Protein AF-A0A8K0VWU2-F1 (afdb_monomer_lite)

Secondary structure (DSSP, 8-state):
---SSTTEEEES-HHHHHHHHHHHHH-HHHHHH--EEEEE--EEPPPSSSS--HHHHHHHHHT----HHHHHHHHHHHHHHHHHIIIIIHHHHHTTHHHHHHHHHHHH-TT--EEEEEPPPTT---TT---GGGGGGSTT--GGGHHHHHHHHEE--EEETTTSS--EEE-TTS-EEE-TT---EEEHHHHHHHHHHHHT--SEEEE-

Organism: NCBI:txid798071

Radius of gyration: 18.82 Å; chains: 1; bounding box: 51×37×52 Å

pLDDT: mean 83.71, std 10.65, range [39.34, 96.88]

Sequence (208 aa):
MKAIGNGRNVYARYANMAKFISLIQRFPLLAQNTKEICLVKDGLQEHLYRSEWAWEAQMYKENWKFTEEDGAIIRKIAGDHETEMFEHAAHFYNGGGYRAMLTQLLRLLPNVTKLYVRKLSSGEHIAGWSDTDKLKQLSVYKPELDSFIYSVYYGDWQYDTVHLRKTHYIDEWGNNVIEPNAGPQASFRDDFAAARVASGFAGQVIRL

Foldseek 3Di:
DPDPQEAEEQELFPVSLVVVLVVCVVPVVSLANYAEYEYAQKDWEDAQAVPDFLVVVVCVVVVDDFDVLLVVLCVVLVVLLVCCCPPGVLCCFLVLVSLVSLLSSLLSNVNHQEYEYEHADQVGDDPPSPDVVSNCVTPPDDSVCSVVVCVRTIDKAKYFNVPSHDQWHQDPVRDTGHHPPGHDMDTSVNSVVSSCVSNVPPHDYHYD

Structure (mmCIF, N/CA/C/O backbone):
data_AF-A0A8K0VWU2-F1
#
_entry.id   AF-A0A8K0VWU2-F1
#
loop_
_atom_site.group_PDB
_atom_site.id
_atom_site.type_symbol
_atom_site.label_atom_id
_atom_site.label_alt_id
_atom_site.label_comp_id
_atom_site.label_asym_id
_atom_site.label_entity_id
_atom_site.label_seq_id
_atom_site.pdbx_PDB_ins_code
_atom_site.Cartn_x
_atom_site.Cartn_y
_atom_site.Cartn_z
_atom_site.occupancy
_atom_site.B_iso_or_equiv
_atom_site.auth_seq_id
_atom_site.auth_comp_id
_atom_site.auth_asym_id
_atom_site.auth_atom_id
_atom_site.pdbx_PDB_model_num
ATOM 1 N N . MET A 1 1 ? -25.721 -13.155 10.479 1.00 42.31 1 MET A N 1
ATOM 2 C CA . MET A 1 1 ? -24.688 -12.520 9.629 1.00 42.31 1 MET A CA 1
ATOM 3 C C . MET A 1 1 ? -23.302 -12.877 10.157 1.00 42.31 1 MET A C 1
ATOM 5 O O . MET A 1 1 ? -22.734 -12.128 10.940 1.00 42.31 1 MET A O 1
ATOM 9 N N . LYS A 1 2 ? -22.751 -14.032 9.767 1.00 41.72 2 LYS A N 1
ATOM 10 C CA . LYS A 1 2 ? -21.300 -14.235 9.862 1.00 41.72 2 LYS A CA 1
ATOM 11 C C . LYS A 1 2 ? -20.651 -13.359 8.777 1.00 41.72 2 LYS A C 1
ATOM 13 O O . LYS A 1 2 ? -21.055 -13.428 7.624 1.00 41.72 2 LYS A O 1
ATOM 18 N N . ALA A 1 3 ? -19.662 -12.564 9.172 1.00 54.28 3 ALA A N 1
ATOM 19 C CA . ALA A 1 3 ? -18.430 -12.372 8.405 1.00 54.28 3 ALA A CA 1
ATOM 20 C C . ALA A 1 3 ? -18.416 -11.566 7.080 1.00 54.28 3 ALA A C 1
ATOM 22 O O . ALA A 1 3 ? -17.557 -11.833 6.254 1.00 54.28 3 ALA A O 1
ATOM 23 N N . ILE A 1 4 ? -19.236 -10.525 6.861 1.00 60.06 4 ILE A N 1
ATOM 24 C CA . ILE A 1 4 ? -18.898 -9.564 5.769 1.00 60.06 4 ILE A CA 1
ATOM 25 C C . ILE A 1 4 ? -17.663 -8.713 6.142 1.00 60.06 4 ILE A C 1
ATOM 27 O O . ILE A 1 4 ? -16.925 -8.249 5.269 1.00 60.06 4 ILE A O 1
ATOM 31 N N . GLY A 1 5 ? -17.450 -8.491 7.444 1.00 62.97 5 GLY A N 1
ATOM 32 C CA . GLY A 1 5 ? -16.320 -7.722 7.969 1.00 62.97 5 GLY A CA 1
ATOM 33 C C . GLY A 1 5 ? -15.140 -8.578 8.429 1.00 62.97 5 GLY A C 1
ATOM 34 O O . GLY A 1 5 ? -14.005 -8.133 8.308 1.00 62.97 5 GLY A O 1
ATOM 35 N N . ASN A 1 6 ? -15.392 -9.803 8.913 1.00 80.25 6 ASN A N 1
ATOM 36 C CA . ASN A 1 6 ? -14.338 -10.677 9.440 1.00 80.25 6 ASN A CA 1
ATOM 37 C C . ASN A 1 6 ? -13.430 -11.205 8.335 1.00 80.25 6 ASN A C 1
ATOM 39 O O . ASN A 1 6 ? -13.912 -11.741 7.341 1.00 80.25 6 ASN A O 1
ATOM 43 N N . GLY A 1 7 ? -12.123 -11.055 8.534 1.00 79.19 7 GLY A N 1
ATOM 44 C CA . GLY A 1 7 ? -11.090 -11.555 7.627 1.00 79.19 7 GLY A CA 1
ATOM 45 C C . GLY A 1 7 ? -10.993 -10.747 6.337 1.00 79.19 7 GLY A C 1
ATOM 46 O O . GLY A 1 7 ? -10.314 -11.155 5.399 1.00 79.19 7 GLY A O 1
ATOM 47 N N . ARG A 1 8 ? -11.675 -9.598 6.265 1.00 85.56 8 ARG A N 1
ATOM 48 C CA . ARG A 1 8 ? -11.696 -8.773 5.064 1.00 85.56 8 ARG A CA 1
ATOM 49 C C . ARG A 1 8 ? -10.319 -8.171 4.812 1.00 85.56 8 ARG A C 1
ATOM 51 O O . ARG A 1 8 ? -9.756 -7.521 5.693 1.00 85.56 8 ARG A O 1
ATOM 58 N N . ASN A 1 9 ? -9.834 -8.342 3.586 1.00 90.31 9 ASN A N 1
ATOM 59 C CA . ASN A 1 9 ? -8.649 -7.654 3.096 1.00 90.31 9 ASN A CA 1
ATOM 60 C C . ASN A 1 9 ? -8.951 -6.162 2.925 1.00 90.31 9 ASN A C 1
ATOM 62 O O . ASN A 1 9 ? -9.891 -5.772 2.226 1.00 90.31 9 ASN A O 1
ATOM 66 N N . VAL A 1 10 ? -8.140 -5.335 3.569 1.00 90.50 10 VAL A N 1
ATOM 67 C CA . VAL A 1 10 ? -8.136 -3.883 3.466 1.00 90.50 10 VAL A CA 1
ATOM 68 C C . VAL A 1 10 ? -6.824 -3.504 2.802 1.00 90.50 10 VAL A C 1
ATOM 70 O O . VAL A 1 10 ? -5.762 -3.549 3.421 1.00 90.50 10 VAL A O 1
ATOM 73 N N . TYR A 1 11 ? -6.911 -3.168 1.521 1.00 89.69 11 TYR A N 1
ATOM 74 C CA . TYR A 1 11 ? -5.785 -2.637 0.765 1.00 89.69 11 TYR A CA 1
ATOM 75 C C . TYR A 1 11 ? -5.553 -1.188 1.160 1.00 89.69 11 TYR A C 1
ATOM 77 O O . TYR A 1 11 ? -6.516 -0.433 1.337 1.00 89.69 11 TYR A O 1
ATOM 85 N N . ALA A 1 12 ? -4.290 -0.788 1.218 1.00 86.25 12 ALA A N 1
ATOM 86 C CA . ALA A 1 12 ? -3.881 0.573 1.511 1.00 86.25 12 ALA A CA 1
ATOM 87 C C . ALA A 1 12 ? -4.166 1.550 0.352 1.00 86.25 12 ALA A C 1
ATOM 89 O O . ALA A 1 12 ? -3.337 2.354 -0.012 1.00 86.25 12 ALA A O 1
ATOM 90 N N . ARG A 1 13 ? -5.361 1.541 -0.238 1.00 86.88 13 ARG A N 1
ATOM 91 C CA . ARG A 1 13 ? -5.761 2.516 -1.263 1.00 86.88 13 ARG A CA 1
ATOM 92 C C . ARG A 1 13 ? -6.928 3.336 -0.749 1.00 86.88 13 ARG A C 1
ATOM 94 O O . ARG A 1 13 ? -7.862 2.762 -0.181 1.00 86.88 13 ARG A O 1
ATOM 101 N N . TYR A 1 14 ? -6.913 4.641 -1.020 1.00 88.62 14 TYR A N 1
ATOM 102 C CA . TYR A 1 14 ? -7.968 5.563 -0.597 1.00 88.62 14 TYR A CA 1
ATOM 103 C C . TYR A 1 14 ? -9.365 5.017 -0.913 1.00 88.62 14 TYR A C 1
ATOM 105 O O . TYR A 1 14 ? -10.179 4.844 -0.010 1.00 88.62 14 TYR A O 1
ATOM 113 N N . ALA A 1 15 ? -9.619 4.642 -2.172 1.00 88.19 15 ALA A N 1
ATOM 114 C CA . ALA A 1 15 ? -10.920 4.132 -2.607 1.00 88.19 15 ALA A CA 1
ATOM 115 C C . ALA A 1 15 ? -11.361 2.869 -1.841 1.00 88.19 15 ALA A C 1
ATOM 117 O O . ALA A 1 15 ? -12.532 2.736 -1.476 1.00 88.19 15 ALA A O 1
ATOM 118 N N . ASN A 1 16 ? -10.427 1.956 -1.550 1.00 88.44 16 ASN A N 1
ATOM 119 C CA . ASN A 1 16 ? -10.711 0.720 -0.819 1.00 88.44 16 ASN A CA 1
ATOM 120 C C . ASN A 1 16 ? -11.048 1.000 0.650 1.00 88.44 16 ASN A C 1
ATOM 122 O O . ASN A 1 16 ? -12.045 0.482 1.165 1.00 88.44 16 ASN A O 1
ATOM 126 N N . MET A 1 17 ? -10.263 1.852 1.312 1.00 91.38 17 MET A N 1
ATOM 127 C CA . MET A 1 17 ? -10.512 2.235 2.700 1.00 91.38 17 MET A CA 1
ATOM 128 C C . MET A 1 17 ? -11.783 3.072 2.836 1.00 91.38 17 MET A C 1
ATOM 130 O O . MET A 1 17 ? -12.590 2.795 3.720 1.00 91.38 17 MET A O 1
ATOM 134 N N . ALA A 1 18 ? -12.012 4.031 1.933 1.00 92.69 18 ALA A N 1
ATOM 135 C CA . ALA A 1 18 ? -13.201 4.882 1.921 1.00 92.69 18 ALA A CA 1
ATOM 136 C C . ALA A 1 18 ? -14.460 4.032 1.786 1.00 92.69 18 ALA A C 1
ATOM 138 O O . ALA A 1 18 ? -15.358 4.113 2.622 1.00 92.69 18 ALA A O 1
ATOM 139 N N . LYS A 1 19 ? -14.484 3.130 0.798 1.00 91.19 19 LYS A N 1
ATOM 140 C CA . LYS A 1 19 ? -15.605 2.214 0.580 1.00 91.19 19 LYS A CA 1
ATOM 141 C C . LYS A 1 19 ? -15.878 1.345 1.804 1.00 91.19 19 LYS A C 1
ATOM 143 O O . LYS A 1 19 ? -17.042 1.124 2.140 1.00 91.19 19 LYS A O 1
ATOM 148 N N . PHE A 1 20 ? -14.836 0.850 2.475 1.00 91.31 20 PHE A N 1
ATOM 149 C CA . PHE A 1 20 ? -15.029 0.033 3.668 1.00 91.31 20 PHE A CA 1
ATOM 150 C C . PHE A 1 20 ? -15.535 0.857 4.856 1.00 91.31 20 PHE A C 1
ATOM 152 O O . PHE A 1 20 ? -16.507 0.458 5.491 1.00 91.31 20 PHE A O 1
ATOM 159 N N . ILE A 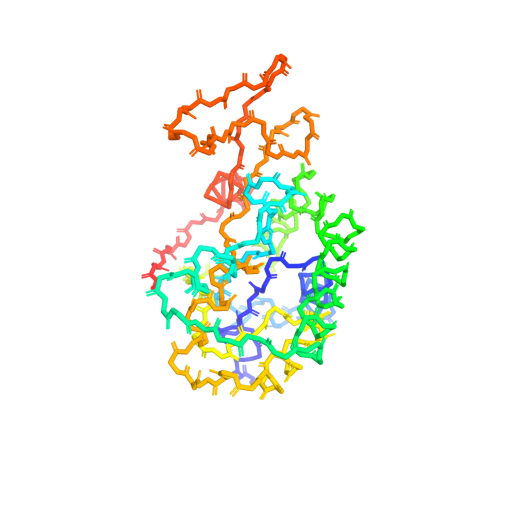1 21 ? -14.963 2.034 5.107 1.00 93.81 21 ILE A N 1
ATOM 160 C CA . ILE A 1 21 ? -15.431 2.958 6.148 1.00 93.81 21 ILE A CA 1
ATOM 161 C C . ILE A 1 21 ? -16.899 3.336 5.916 1.00 93.81 21 ILE A C 1
ATOM 163 O O . ILE A 1 21 ? -17.709 3.196 6.831 1.00 93.81 21 ILE A O 1
ATOM 167 N N . SER A 1 22 ? -17.274 3.724 4.693 1.00 93.50 22 SER A N 1
ATOM 168 C CA . SER A 1 22 ? -18.663 4.051 4.352 1.00 93.50 22 SER A CA 1
ATOM 169 C C . SER A 1 22 ? -19.607 2.866 4.565 1.00 93.50 22 SER A C 1
ATOM 171 O O . SER A 1 22 ? -20.728 3.049 5.039 1.00 93.50 22 SER A O 1
ATOM 173 N N . LEU A 1 23 ? -19.162 1.640 4.264 1.00 91.44 23 LEU A N 1
ATOM 174 C CA . LEU A 1 23 ? -19.935 0.427 4.535 1.00 91.44 23 LEU A CA 1
ATOM 175 C C . LEU A 1 23 ? -20.162 0.229 6.044 1.00 91.44 23 LEU A C 1
ATOM 177 O O . LEU A 1 23 ? -21.287 -0.040 6.458 1.00 91.44 23 LEU A O 1
ATOM 181 N N . ILE A 1 24 ? -19.117 0.385 6.862 1.00 91.62 24 ILE A N 1
ATOM 182 C CA . ILE A 1 24 ? -19.195 0.256 8.325 1.00 91.62 24 ILE A CA 1
ATOM 183 C C . ILE A 1 24 ? -20.117 1.322 8.927 1.00 91.62 24 ILE A C 1
ATOM 185 O O . ILE A 1 24 ? -20.961 1.001 9.761 1.00 91.62 24 ILE A O 1
ATOM 189 N N . GLN A 1 25 ? -20.009 2.570 8.470 1.00 92.75 25 GLN A N 1
ATOM 190 C CA . GLN A 1 25 ? -20.856 3.672 8.931 1.00 92.75 25 GLN A CA 1
ATOM 191 C C . GLN A 1 25 ? -22.328 3.468 8.561 1.00 92.75 25 GLN A C 1
ATOM 193 O O . GLN A 1 25 ? -23.211 3.739 9.371 1.00 92.75 25 GLN A O 1
ATOM 198 N N . ARG A 1 26 ? -22.603 2.957 7.354 1.00 93.19 26 ARG A N 1
ATOM 199 C CA . ARG A 1 26 ? -23.971 2.682 6.895 1.00 93.19 26 ARG A CA 1
ATOM 200 C C . ARG A 1 26 ? -24.620 1.512 7.634 1.00 93.19 26 ARG A C 1
ATOM 202 O O . ARG A 1 26 ? -25.840 1.495 7.781 1.00 93.19 26 ARG A O 1
ATOM 209 N N . PHE A 1 27 ? -23.831 0.540 8.090 1.00 90.88 27 PHE A N 1
ATOM 210 C CA . PHE A 1 27 ? -24.328 -0.666 8.751 1.00 90.88 27 PHE A CA 1
ATOM 211 C C . PHE A 1 27 ? -23.657 -0.874 10.121 1.00 90.88 27 PHE A C 1
ATOM 213 O O . PHE A 1 27 ? -22.763 -1.712 10.241 1.00 90.88 27 PHE A O 1
ATOM 220 N N . PRO A 1 28 ? -24.114 -0.198 11.194 1.00 88.56 28 PRO A N 1
ATOM 221 C CA . PRO A 1 28 ? -23.480 -0.270 12.519 1.00 88.56 28 PRO A CA 1
ATOM 222 C C . PRO A 1 28 ? -23.370 -1.686 13.105 1.00 88.56 28 PRO A C 1
ATOM 224 O O . PRO A 1 28 ? -22.406 -2.009 13.797 1.00 88.56 28 PRO A O 1
ATOM 227 N N . LEU A 1 29 ? -24.317 -2.577 12.785 1.00 89.06 29 LEU A N 1
ATOM 228 C CA . LEU A 1 29 ? -24.238 -3.985 13.187 1.00 89.06 29 LEU A CA 1
ATOM 229 C C . LEU A 1 29 ? -23.026 -4.699 12.572 1.00 89.06 29 LEU A C 1
ATOM 231 O O . LEU A 1 29 ? -22.469 -5.600 13.195 1.00 89.06 29 LEU A O 1
ATOM 235 N N . LEU A 1 30 ? -22.587 -4.311 11.372 1.00 88.81 30 LEU A N 1
ATOM 236 C CA . LEU A 1 30 ? -21.367 -4.845 10.768 1.00 88.81 30 LEU A CA 1
ATOM 237 C C . LEU A 1 30 ? -20.139 -4.431 11.584 1.00 88.81 30 LEU A C 1
ATOM 239 O O . LEU A 1 30 ? -19.281 -5.267 11.860 1.00 88.81 30 LEU A O 1
ATOM 243 N N . ALA A 1 31 ? -20.101 -3.174 12.029 1.00 88.25 31 ALA A N 1
ATOM 244 C CA . ALA A 1 31 ? -19.049 -2.636 12.885 1.00 88.25 31 ALA A CA 1
ATOM 245 C C . ALA A 1 31 ? -18.895 -3.452 14.179 1.00 88.25 31 ALA A C 1
ATOM 247 O O . ALA A 1 31 ? -17.808 -3.907 14.527 1.00 88.25 31 ALA A O 1
ATOM 248 N N . GLN A 1 32 ? -20.019 -3.709 14.853 1.00 88.12 32 GLN A N 1
ATOM 249 C CA . GLN A 1 32 ? -20.056 -4.441 16.120 1.00 88.12 32 GLN A CA 1
ATOM 250 C C . GLN A 1 32 ? -19.689 -5.923 15.964 1.00 88.12 32 GLN A C 1
ATOM 252 O O . GLN A 1 32 ? -19.097 -6.515 16.869 1.00 88.12 32 GLN A O 1
ATOM 257 N N . ASN A 1 33 ? -20.024 -6.532 14.827 1.00 89.25 33 ASN A N 1
ATOM 258 C CA . ASN A 1 33 ? -19.776 -7.952 14.578 1.00 89.25 33 ASN A CA 1
ATOM 259 C C . ASN A 1 33 ? -18.406 -8.242 13.950 1.00 89.25 33 ASN A C 1
ATOM 261 O O . ASN A 1 33 ? -18.027 -9.410 13.842 1.00 89.25 33 ASN A O 1
ATOM 265 N N . THR A 1 34 ? -17.660 -7.208 13.554 1.00 91.25 34 THR A N 1
ATOM 266 C CA . THR A 1 34 ? -16.307 -7.367 13.019 1.00 91.25 34 THR A CA 1
ATOM 267 C C . THR A 1 34 ? -15.319 -7.552 14.171 1.00 91.25 34 THR A C 1
ATOM 269 O O . THR A 1 34 ? -15.155 -6.683 15.022 1.00 91.25 34 THR A O 1
ATOM 272 N N . LYS A 1 35 ? -14.690 -8.724 14.211 1.00 92.38 35 LYS A N 1
ATOM 273 C CA . LYS A 1 35 ? -13.705 -9.174 15.199 1.00 92.38 35 LYS A CA 1
ATOM 274 C C . LYS A 1 35 ? -12.295 -9.238 14.626 1.00 92.38 35 LYS A C 1
ATOM 276 O O . LYS A 1 35 ? -11.332 -9.178 15.387 1.00 92.38 35 LYS A O 1
ATOM 281 N N . GLU A 1 36 ? -12.170 -9.335 13.307 1.00 93.69 36 GLU A N 1
ATOM 282 C CA . GLU A 1 36 ? -10.872 -9.431 12.653 1.00 93.69 36 GLU A CA 1
ATOM 283 C C . GLU A 1 36 ? -10.851 -8.737 11.291 1.00 93.69 36 GLU A C 1
ATOM 285 O O . GLU A 1 36 ? -11.820 -8.805 10.538 1.00 93.69 36 GLU A O 1
ATOM 290 N N . ILE A 1 37 ? -9.734 -8.094 10.967 1.00 93.31 37 ILE A N 1
ATOM 291 C CA . ILE A 1 37 ? -9.472 -7.500 9.648 1.00 93.31 37 ILE A CA 1
ATOM 292 C C . ILE A 1 37 ? -8.064 -7.882 9.190 1.00 93.31 37 ILE A C 1
ATOM 294 O O . ILE A 1 37 ? -7.188 -8.137 10.020 1.00 93.31 37 ILE A O 1
ATOM 298 N N . CYS A 1 38 ? -7.840 -7.915 7.878 1.00 94.12 38 CYS A N 1
ATOM 299 C CA . CYS A 1 38 ? -6.535 -8.180 7.285 1.00 94.12 38 CYS A CA 1
ATOM 300 C C . CYS A 1 38 ? -6.058 -6.947 6.517 1.00 94.12 38 CYS A C 1
ATOM 302 O O . CYS A 1 38 ? -6.663 -6.563 5.523 1.00 94.12 38 CYS A O 1
ATOM 304 N N . LEU A 1 39 ? -4.991 -6.306 6.983 1.00 93.31 39 LEU A N 1
ATOM 305 C CA . LEU A 1 39 ? -4.326 -5.228 6.267 1.00 93.31 39 LEU A CA 1
ATOM 306 C C . LEU A 1 39 ? -3.353 -5.826 5.251 1.00 93.31 39 LEU A C 1
ATOM 308 O O . LEU A 1 39 ? -2.465 -6.606 5.612 1.00 93.31 39 LEU A O 1
ATOM 312 N N . VAL A 1 40 ? -3.504 -5.423 3.992 1.00 92.12 40 VAL A N 1
ATOM 313 C CA . VAL A 1 40 ? -2.518 -5.693 2.945 1.00 92.12 40 VAL A CA 1
ATOM 314 C C . VAL A 1 40 ? -1.542 -4.529 2.946 1.00 92.12 40 VAL A C 1
ATOM 316 O O . VAL A 1 40 ? -1.930 -3.399 2.648 1.00 92.12 40 VAL A O 1
ATOM 319 N N . LYS A 1 41 ? -0.306 -4.799 3.369 1.00 89.19 41 LYS A N 1
ATOM 320 C CA . LYS A 1 41 ? 0.696 -3.757 3.619 1.00 89.19 41 LYS A CA 1
ATOM 321 C C . LYS A 1 41 ? 1.402 -3.259 2.366 1.00 89.19 41 LYS A C 1
ATOM 323 O O . LYS A 1 41 ? 2.038 -2.219 2.433 1.00 89.19 41 LYS A O 1
ATOM 328 N N . ASP A 1 42 ? 1.352 -4.018 1.276 1.00 88.31 42 ASP A N 1
ATOM 329 C CA . ASP A 1 42 ? 2.003 -3.593 0.044 1.00 88.31 42 ASP A CA 1
ATOM 330 C C . ASP A 1 42 ? 1.116 -2.547 -0.634 1.00 88.31 42 ASP A C 1
ATOM 332 O O . ASP A 1 42 ? -0.084 -2.756 -0.849 1.00 88.31 42 ASP A O 1
ATOM 336 N N . GLY A 1 43 ? 1.724 -1.402 -0.915 1.00 86.00 43 GLY A N 1
ATOM 337 C CA . GLY A 1 43 ? 1.179 -0.357 -1.756 1.00 86.00 43 GLY A CA 1
ATOM 338 C C . GLY A 1 43 ? 1.793 -0.423 -3.146 1.00 86.00 43 GLY A C 1
ATOM 339 O O . GLY A 1 43 ? 2.452 -1.390 -3.534 1.00 86.00 43 GLY A O 1
ATOM 340 N N . LEU A 1 44 ? 1.564 0.643 -3.895 1.00 83.81 44 LEU A N 1
ATOM 341 C CA . LEU A 1 44 ? 2.259 0.872 -5.149 1.00 83.81 44 LEU A CA 1
ATOM 342 C C . LEU A 1 44 ? 3.640 1.450 -4.825 1.00 83.81 44 LEU A C 1
ATOM 344 O O . LEU A 1 44 ? 3.759 2.334 -3.976 1.00 83.81 44 LEU A O 1
ATOM 348 N N . GLN A 1 45 ? 4.678 0.899 -5.444 1.00 80.62 45 GLN A N 1
ATOM 349 C CA . GLN A 1 45 ? 6.062 1.263 -5.154 1.00 80.62 45 GLN A CA 1
ATOM 350 C C . GLN A 1 45 ? 6.535 2.380 -6.088 1.00 80.62 45 GLN A C 1
ATOM 352 O O . GLN A 1 45 ? 6.398 2.243 -7.296 1.00 80.62 45 GLN A O 1
ATOM 357 N N . GLU A 1 46 ? 7.140 3.448 -5.554 1.00 74.19 46 GLU A N 1
ATOM 358 C CA . GLU A 1 46 ? 7.847 4.448 -6.376 1.00 74.19 46 GLU A CA 1
ATOM 359 C C . GLU A 1 46 ? 9.083 3.803 -7.022 1.00 74.19 46 GLU A C 1
ATOM 361 O O . GLU A 1 46 ? 9.801 3.033 -6.377 1.00 74.19 46 GLU A O 1
ATOM 366 N N . HIS A 1 47 ? 9.333 4.097 -8.298 1.00 67.06 47 HIS A N 1
ATOM 367 C CA . HIS A 1 47 ? 10.485 3.551 -9.014 1.00 67.06 47 HIS A CA 1
ATOM 368 C C . HIS A 1 47 ? 11.795 3.875 -8.293 1.00 67.06 47 HIS A C 1
ATOM 370 O O . HIS A 1 47 ? 12.022 5.018 -7.901 1.00 67.06 47 HIS A O 1
ATOM 376 N N . LEU A 1 48 ? 12.670 2.869 -8.156 1.00 54.19 48 LEU A N 1
ATOM 377 C CA . LEU A 1 48 ? 13.927 3.000 -7.412 1.00 54.19 48 LEU A CA 1
ATOM 378 C C . LEU A 1 48 ? 14.847 4.094 -7.975 1.00 54.19 48 LEU A C 1
ATOM 380 O O . LEU A 1 48 ? 15.556 4.717 -7.192 1.00 54.19 48 LEU A O 1
ATOM 384 N N . TYR A 1 49 ? 14.784 4.357 -9.285 1.00 52.62 49 TYR A N 1
ATOM 385 C CA . TYR A 1 49 ? 15.712 5.265 -9.968 1.00 52.62 49 TYR A CA 1
ATOM 386 C C . TYR A 1 49 ? 15.047 6.308 -10.866 1.00 52.62 49 TYR A C 1
ATOM 388 O O . TYR A 1 49 ? 15.746 7.091 -11.495 1.00 52.62 49 TYR A O 1
ATOM 396 N N . ARG A 1 50 ? 13.712 6.324 -10.988 1.00 48.94 50 ARG A N 1
ATOM 397 C CA . ARG A 1 50 ? 12.969 7.144 -11.976 1.00 48.94 50 ARG A CA 1
ATOM 398 C C . ARG A 1 50 ? 13.410 6.974 -13.453 1.00 48.94 50 ARG A C 1
ATOM 400 O O . ARG A 1 50 ? 12.781 7.566 -14.322 1.00 48.94 50 ARG A O 1
ATOM 407 N N . SER A 1 51 ? 14.441 6.173 -13.743 1.00 39.34 51 SER A N 1
ATOM 408 C CA . SER A 1 51 ? 15.037 5.953 -15.067 1.00 39.34 51 SER A CA 1
ATOM 409 C C . SER A 1 51 ? 15.274 4.473 -15.398 1.00 39.34 51 SER A C 1
ATOM 411 O O . SER A 1 51 ? 14.988 4.081 -16.523 1.00 39.34 51 SER A O 1
ATOM 413 N N . GLU A 1 52 ? 15.732 3.644 -14.450 1.00 48.97 52 GLU A N 1
ATOM 414 C CA . GLU A 1 52 ? 15.946 2.204 -14.677 1.00 48.97 52 GLU A CA 1
ATOM 415 C C . GLU A 1 52 ? 14.741 1.368 -14.235 1.00 48.97 52 GLU A C 1
ATOM 417 O O . GLU A 1 52 ? 14.264 1.443 -13.093 1.00 48.97 52 GLU A O 1
ATOM 422 N N . TRP A 1 53 ? 14.258 0.525 -15.144 1.00 59.03 53 TRP A N 1
ATOM 423 C CA . TRP A 1 53 ? 13.248 -0.472 -14.816 1.00 59.03 53 TRP A CA 1
ATOM 424 C C . TRP A 1 53 ? 13.933 -1.696 -14.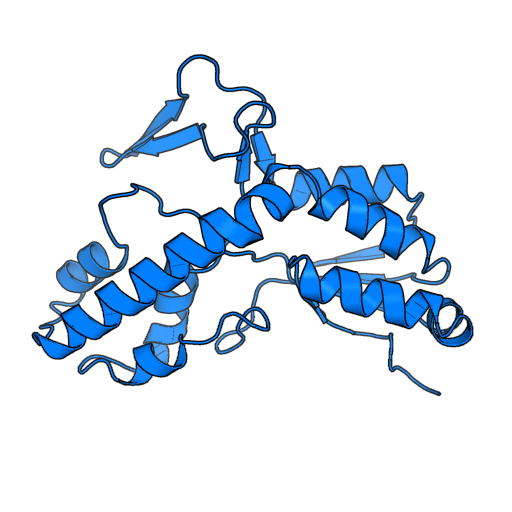219 1.00 59.03 53 TRP A C 1
ATOM 426 O O . TRP A 1 53 ? 14.898 -2.203 -14.781 1.00 59.03 53 TRP A O 1
ATOM 436 N N . ALA A 1 54 ? 13.360 -2.279 -13.161 1.00 67.12 54 ALA A N 1
ATOM 437 C CA . ALA A 1 54 ? 13.786 -3.600 -12.677 1.00 67.12 54 ALA A CA 1
ATOM 438 C C . ALA A 1 54 ? 13.806 -4.652 -13.810 1.00 67.12 54 ALA A C 1
ATOM 440 O O . ALA A 1 54 ? 14.582 -5.609 -13.763 1.00 67.12 54 ALA A O 1
ATOM 441 N N . TRP A 1 55 ? 12.988 -4.439 -14.851 1.00 74.94 55 TRP A N 1
ATOM 442 C CA . TRP A 1 55 ? 12.986 -5.199 -16.099 1.00 74.94 55 TRP A CA 1
ATOM 443 C C . TRP A 1 55 ? 14.356 -5.257 -16.780 1.00 74.94 55 TRP A C 1
ATOM 445 O O . TRP A 1 55 ? 14.721 -6.328 -17.237 1.00 74.94 55 TRP A O 1
ATOM 455 N N . GLU A 1 56 ? 15.139 -4.178 -16.814 1.00 71.75 56 GLU A N 1
ATOM 456 C CA . GLU A 1 56 ? 16.421 -4.125 -17.537 1.00 71.75 56 GLU A CA 1
ATOM 457 C C . GLU A 1 56 ? 17.484 -5.014 -16.882 1.00 71.75 56 GLU A C 1
ATOM 459 O O . GLU A 1 56 ? 18.137 -5.820 -17.551 1.00 71.75 56 GLU A O 1
ATOM 464 N N . ALA A 1 57 ? 17.596 -4.950 -15.553 1.00 71.38 57 ALA A N 1
ATOM 465 C CA . ALA A 1 57 ? 18.485 -5.827 -14.794 1.00 71.38 57 ALA A CA 1
ATOM 466 C C . ALA A 1 57 ? 18.112 -7.308 -14.981 1.00 71.38 57 ALA A C 1
ATOM 468 O O . ALA A 1 57 ? 18.976 -8.173 -15.155 1.00 71.38 57 ALA A O 1
ATOM 469 N N . GLN A 1 58 ? 16.811 -7.602 -14.990 1.00 75.00 58 GLN A N 1
ATOM 470 C CA . GLN A 1 58 ? 16.297 -8.950 -15.191 1.00 75.00 58 GLN A CA 1
ATOM 471 C C . GLN A 1 58 ? 16.489 -9.440 -16.634 1.00 75.00 58 GLN A C 1
ATOM 473 O O . GLN A 1 58 ? 16.880 -10.590 -16.839 1.00 75.00 58 GLN A O 1
ATOM 478 N N . MET A 1 59 ? 16.306 -8.564 -17.627 1.00 76.19 59 MET A N 1
ATOM 479 C CA . MET A 1 59 ? 16.591 -8.851 -19.034 1.00 76.19 59 MET A CA 1
ATOM 480 C C . MET A 1 59 ? 18.042 -9.265 -19.228 1.00 76.19 59 MET A C 1
ATOM 482 O O . MET A 1 59 ? 18.304 -10.261 -19.899 1.00 76.19 59 MET A O 1
ATOM 486 N N . TYR A 1 60 ? 18.976 -8.523 -18.627 1.00 75.38 60 TYR A N 1
ATOM 487 C CA . TYR A 1 60 ? 20.399 -8.833 -18.713 1.00 75.38 60 TYR A CA 1
ATOM 488 C C . TYR A 1 60 ? 20.714 -10.179 -18.055 1.00 75.38 60 TYR A C 1
ATOM 490 O O . TYR A 1 60 ? 21.372 -11.030 -18.652 1.00 75.38 60 TYR A O 1
ATOM 498 N N . LYS A 1 61 ? 20.197 -10.399 -16.840 1.00 79.50 61 LYS A N 1
ATOM 499 C CA . LYS A 1 61 ? 20.440 -11.618 -16.061 1.00 79.50 61 LYS A CA 1
ATOM 500 C C . LYS A 1 61 ? 19.923 -12.881 -16.749 1.00 79.50 61 LYS A C 1
ATOM 502 O O . LYS A 1 61 ? 20.595 -13.908 -16.715 1.00 79.50 61 LYS A O 1
ATOM 507 N N . GLU A 1 62 ? 18.733 -12.822 -17.338 1.00 80.88 62 GLU A N 1
ATOM 508 C CA . GLU A 1 62 ? 18.085 -13.986 -17.954 1.00 80.88 62 GLU A CA 1
ATOM 509 C C . GLU A 1 62 ? 18.204 -14.027 -19.480 1.00 80.88 62 GLU A C 1
ATOM 511 O O . GLU A 1 62 ? 17.661 -14.929 -20.120 1.00 80.88 62 GLU A O 1
ATOM 516 N N . ASN A 1 63 ? 18.942 -13.079 -20.067 1.00 82.88 63 ASN A N 1
ATOM 517 C CA . ASN A 1 63 ? 19.125 -12.938 -21.509 1.00 82.88 63 ASN A CA 1
ATOM 518 C C . ASN A 1 63 ? 17.783 -12.910 -22.268 1.00 82.88 63 ASN A C 1
ATOM 520 O O . ASN A 1 63 ? 17.615 -13.553 -23.311 1.00 82.88 63 ASN A O 1
ATOM 524 N N . TRP A 1 64 ? 16.798 -12.199 -21.711 1.00 84.94 64 TRP A N 1
ATOM 525 C CA . TRP A 1 64 ? 15.492 -12.038 -22.341 1.00 84.94 64 TRP A CA 1
ATOM 526 C C . TRP A 1 64 ? 15.620 -11.198 -23.606 1.00 84.94 64 TRP A C 1
ATOM 528 O O . TRP A 1 64 ? 16.214 -10.120 -23.605 1.00 84.94 64 TRP A O 1
ATOM 538 N N . LYS A 1 65 ? 15.019 -11.685 -24.690 1.00 81.94 65 LYS A N 1
ATOM 539 C CA . LYS A 1 65 ? 14.924 -10.952 -25.950 1.00 81.94 65 LYS A CA 1
ATOM 540 C C . LYS A 1 65 ? 13.515 -10.411 -26.095 1.00 81.94 65 LYS A C 1
ATOM 542 O O . LYS A 1 65 ? 12.628 -11.141 -26.524 1.00 81.94 65 LYS A O 1
ATOM 547 N N . PHE A 1 66 ? 13.328 -9.152 -25.718 1.00 82.19 66 PHE A N 1
ATOM 548 C CA . PHE A 1 66 ? 12.058 -8.474 -25.933 1.00 82.19 66 PHE A CA 1
ATOM 549 C C . PHE A 1 66 ? 11.857 -8.103 -27.399 1.00 82.19 66 PHE 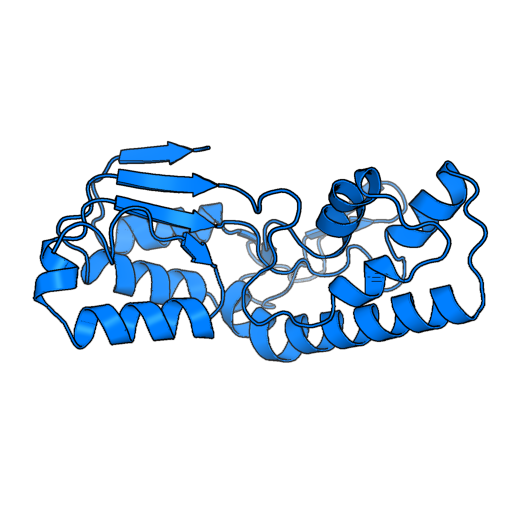A C 1
ATOM 551 O O . PHE A 1 66 ? 12.782 -7.675 -28.090 1.00 82.19 66 PHE A O 1
ATOM 558 N N . THR A 1 67 ? 10.620 -8.277 -27.845 1.00 88.88 67 THR A N 1
ATOM 559 C CA . THR A 1 67 ? 10.099 -7.753 -29.107 1.00 88.88 67 THR A CA 1
ATOM 560 C C . THR A 1 67 ? 9.764 -6.262 -28.975 1.00 88.88 67 THR A C 1
ATOM 562 O O . THR A 1 67 ? 9.751 -5.704 -27.871 1.00 88.88 67 THR A O 1
ATOM 565 N N . GLU A 1 68 ? 9.487 -5.588 -30.093 1.00 87.81 68 GLU A N 1
ATOM 566 C CA . GLU A 1 68 ? 9.006 -4.200 -30.049 1.00 87.81 68 GLU A CA 1
ATOM 567 C C . GLU A 1 68 ? 7.651 -4.104 -29.332 1.00 87.81 68 GLU A C 1
ATOM 569 O O . GLU A 1 68 ? 7.413 -3.158 -28.572 1.00 87.81 68 GLU A O 1
ATOM 574 N N . GLU A 1 69 ? 6.801 -5.118 -29.514 1.00 90.38 69 GLU A N 1
ATOM 575 C CA . GLU A 1 69 ? 5.511 -5.276 -28.850 1.00 90.38 69 GLU A CA 1
ATOM 576 C C . GLU A 1 69 ? 5.664 -5.403 -27.329 1.00 90.38 69 GLU A C 1
ATOM 578 O O . GLU A 1 69 ? 4.970 -4.703 -26.588 1.00 90.38 69 GLU A O 1
ATOM 583 N N . ASP A 1 70 ? 6.616 -6.211 -26.850 1.00 87.56 70 ASP A N 1
ATOM 584 C CA . ASP A 1 70 ? 6.922 -6.320 -25.415 1.00 87.56 70 ASP A CA 1
ATOM 585 C C . ASP A 1 70 ? 7.337 -4.970 -24.830 1.00 87.56 70 ASP A C 1
ATOM 587 O O . ASP A 1 70 ? 6.863 -4.558 -23.769 1.00 87.56 70 ASP A O 1
ATOM 591 N N . GLY A 1 71 ? 8.190 -4.243 -25.559 1.00 85.62 71 GLY A N 1
ATOM 592 C CA . GLY A 1 71 ? 8.612 -2.903 -25.172 1.00 85.62 71 GLY A CA 1
ATOM 593 C C . GLY A 1 71 ? 7.436 -1.926 -25.087 1.00 85.62 71 GLY A C 1
ATOM 594 O O . GLY A 1 71 ? 7.392 -1.095 -24.180 1.00 85.62 71 GLY A O 1
ATOM 595 N N . ALA A 1 72 ? 6.464 -2.021 -25.998 1.00 87.19 72 ALA A N 1
ATOM 596 C CA . ALA A 1 72 ? 5.259 -1.195 -25.961 1.00 87.19 72 ALA A CA 1
ATOM 597 C C . ALA A 1 72 ? 4.363 -1.531 -24.757 1.00 87.19 72 ALA A C 1
ATOM 599 O O . ALA A 1 72 ? 3.862 -0.615 -24.104 1.00 87.19 72 ALA A O 1
ATOM 600 N N . ILE A 1 73 ? 4.209 -2.818 -24.426 1.00 87.44 73 ILE A N 1
ATOM 601 C CA . ILE A 1 73 ? 3.460 -3.274 -23.246 1.00 87.44 73 ILE A CA 1
ATOM 602 C C . ILE A 1 73 ? 4.104 -2.733 -21.967 1.00 87.44 73 ILE A C 1
ATOM 604 O O . ILE A 1 73 ? 3.415 -2.105 -21.161 1.00 87.44 73 ILE A O 1
ATOM 608 N N . ILE A 1 74 ? 5.419 -2.922 -21.800 1.00 85.06 74 ILE A N 1
ATOM 609 C CA . ILE A 1 74 ? 6.149 -2.465 -20.609 1.00 85.06 74 ILE A CA 1
ATOM 610 C C . ILE A 1 74 ? 6.038 -0.949 -20.467 1.00 85.06 74 ILE A C 1
ATOM 612 O O . ILE A 1 74 ? 5.645 -0.483 -19.402 1.00 85.06 74 ILE A O 1
ATOM 616 N N . ARG A 1 75 ? 6.297 -0.180 -21.537 1.00 83.81 75 ARG A N 1
ATOM 617 C CA . ARG A 1 75 ? 6.191 1.292 -21.516 1.00 83.81 75 ARG A CA 1
ATOM 618 C C . ARG A 1 75 ? 4.780 1.789 -21.217 1.00 83.81 75 ARG A C 1
ATOM 620 O O . ARG A 1 75 ? 4.630 2.812 -20.556 1.00 83.81 75 ARG A O 1
ATOM 627 N N . LYS A 1 76 ? 3.743 1.093 -21.690 1.00 85.44 76 LYS A N 1
ATOM 628 C CA . LYS A 1 76 ? 2.365 1.482 -21.380 1.00 85.44 76 LYS A CA 1
ATOM 629 C C . LYS A 1 76 ? 2.072 1.295 -19.893 1.00 85.44 76 LYS A C 1
ATOM 631 O O . LYS A 1 76 ? 1.646 2.237 -19.238 1.00 85.44 76 LYS A O 1
ATOM 636 N N . ILE A 1 77 ? 2.327 0.098 -19.368 1.00 84.94 77 ILE A N 1
ATOM 637 C CA . ILE A 1 77 ? 2.046 -0.238 -17.964 1.00 84.94 77 ILE A CA 1
ATOM 638 C C . ILE A 1 77 ? 2.892 0.617 -17.026 1.00 84.94 77 ILE A C 1
ATOM 640 O O . ILE A 1 77 ? 2.434 1.004 -15.959 1.00 84.94 77 ILE A O 1
ATOM 644 N N . ALA A 1 78 ? 4.115 0.924 -17.443 1.00 82.25 78 ALA A N 1
ATOM 645 C CA . ALA A 1 78 ? 4.986 1.883 -16.801 1.00 82.25 78 ALA A CA 1
ATOM 646 C C . ALA A 1 78 ? 4.342 3.263 -16.639 1.00 82.25 78 ALA A C 1
ATOM 648 O O . ALA A 1 78 ? 4.259 3.770 -15.526 1.00 82.25 78 ALA A O 1
ATOM 649 N N . GLY A 1 79 ? 3.850 3.840 -17.740 1.00 82.12 79 GLY A N 1
ATOM 650 C CA . GLY A 1 79 ? 3.167 5.131 -17.710 1.00 82.12 79 GLY A CA 1
ATOM 651 C C . GLY A 1 79 ? 1.887 5.093 -16.875 1.00 82.12 79 GLY A C 1
ATOM 652 O O . GLY A 1 79 ? 1.675 5.971 -16.047 1.00 82.12 79 GLY A O 1
ATOM 653 N N . ASP A 1 80 ? 1.070 4.044 -17.024 1.00 83.56 80 ASP A N 1
ATOM 654 C CA . ASP A 1 80 ? -0.136 3.871 -16.202 1.00 83.56 80 ASP A CA 1
ATOM 655 C C . ASP A 1 80 ? 0.222 3.761 -14.707 1.00 83.56 80 ASP A C 1
ATOM 657 O O . ASP A 1 80 ? -0.497 4.281 -13.849 1.00 83.56 80 ASP A O 1
ATOM 661 N N . HIS A 1 81 ? 1.344 3.095 -14.393 1.00 83.88 81 HIS A N 1
ATOM 662 C CA . HIS A 1 81 ? 1.824 2.946 -13.024 1.00 83.88 81 HIS A CA 1
ATOM 663 C C . HIS A 1 81 ? 2.238 4.278 -12.426 1.00 83.88 81 HIS A C 1
ATOM 665 O O . HIS A 1 81 ? 1.800 4.620 -11.327 1.00 83.88 81 HIS A O 1
ATOM 671 N N . GLU A 1 82 ? 3.029 5.031 -13.181 1.00 80.88 82 GLU A N 1
ATOM 672 C CA . GLU A 1 82 ? 3.502 6.352 -12.809 1.00 80.88 82 GLU A CA 1
ATOM 673 C C . GLU A 1 82 ? 2.327 7.306 -12.553 1.00 80.88 82 GLU A C 1
ATOM 675 O O . GLU A 1 82 ? 2.274 7.952 -11.504 1.00 80.88 82 GLU A O 1
ATOM 680 N N . THR A 1 83 ? 1.335 7.332 -13.448 1.00 80.75 83 THR A N 1
ATOM 681 C CA . THR A 1 83 ? 0.115 8.132 -13.283 1.00 80.75 83 THR A CA 1
ATOM 682 C C . THR A 1 83 ? -0.620 7.777 -11.996 1.00 80.75 83 THR A C 1
ATOM 684 O O . THR A 1 83 ? -0.891 8.656 -11.183 1.00 80.75 83 THR A O 1
ATOM 687 N N . GLU A 1 84 ? -0.913 6.500 -11.745 1.00 81.12 84 GLU A N 1
ATOM 688 C CA . GLU A 1 84 ? -1.628 6.113 -10.525 1.00 81.12 84 GLU A CA 1
ATOM 689 C C . GLU A 1 84 ? -0.791 6.391 -9.262 1.00 81.12 84 GLU A C 1
ATOM 691 O O . GLU A 1 84 ? -1.338 6.837 -8.246 1.00 81.12 84 GLU A O 1
ATOM 696 N N . MET A 1 85 ? 0.530 6.187 -9.320 1.00 79.94 85 MET A N 1
ATOM 697 C CA . MET A 1 85 ? 1.449 6.544 -8.241 1.00 79.94 85 MET A CA 1
ATOM 698 C C . MET A 1 85 ? 1.375 8.027 -7.897 1.00 79.94 85 MET A C 1
ATOM 700 O O . MET A 1 85 ? 1.178 8.363 -6.730 1.00 79.94 85 MET A O 1
ATOM 704 N N . PHE A 1 86 ? 1.500 8.912 -8.884 1.00 75.50 86 PHE A N 1
ATOM 705 C CA . PHE A 1 86 ? 1.549 10.354 -8.652 1.00 75.50 86 PHE A CA 1
ATOM 706 C C . PHE A 1 86 ? 0.174 10.976 -8.393 1.00 75.50 86 PHE A C 1
ATOM 708 O O . PHE A 1 86 ? 0.048 11.820 -7.507 1.00 75.50 86 PHE A O 1
ATOM 715 N N . GLU A 1 87 ? -0.867 10.557 -9.109 1.00 72.38 87 GLU A N 1
ATOM 716 C CA . GLU A 1 87 ? -2.185 11.199 -9.042 1.00 72.38 87 GLU A CA 1
ATOM 717 C C . GLU A 1 87 ? -3.058 10.682 -7.894 1.00 72.38 87 GLU A C 1
ATOM 719 O O . GLU A 1 87 ? -3.906 11.411 -7.370 1.00 72.38 87 GLU A O 1
ATOM 724 N N . HIS A 1 88 ? -2.884 9.424 -7.483 1.00 68.25 88 HIS A N 1
ATOM 725 C CA . HIS A 1 88 ? -3.819 8.769 -6.561 1.00 68.25 88 HIS A CA 1
ATOM 726 C C . HIS A 1 88 ? -3.147 8.241 -5.299 1.00 68.25 88 HIS A C 1
ATOM 728 O O . HIS A 1 88 ? -3.700 8.344 -4.198 1.00 68.25 88 HIS A O 1
ATOM 734 N N . ALA A 1 89 ? -1.948 7.692 -5.440 1.00 70.81 89 ALA A N 1
ATOM 735 C CA . ALA A 1 89 ? -1.229 7.054 -4.353 1.00 70.81 89 ALA A CA 1
ATOM 736 C C . ALA A 1 89 ? -0.357 8.037 -3.555 1.00 70.81 89 ALA A C 1
ATOM 738 O O . ALA A 1 89 ? -0.339 7.950 -2.327 1.00 70.81 89 ALA A O 1
ATOM 739 N N . ALA A 1 90 ? 0.284 9.014 -4.202 1.00 70.56 90 ALA A N 1
ATOM 740 C CA . ALA A 1 90 ? 1.253 9.910 -3.572 1.00 70.56 90 ALA A CA 1
ATOM 741 C C . ALA A 1 90 ? 0.654 10.679 -2.391 1.00 70.56 90 ALA A C 1
ATOM 74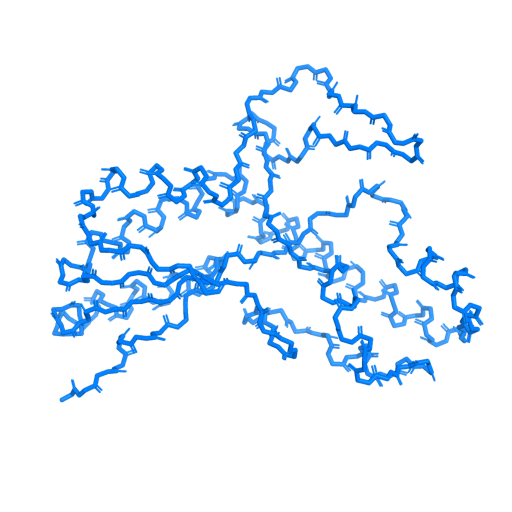3 O O . ALA A 1 90 ? 1.183 10.626 -1.291 1.00 70.56 90 ALA A O 1
ATOM 744 N N . HIS A 1 91 ? -0.498 11.329 -2.547 1.00 74.00 91 HIS A N 1
ATOM 745 C CA . HIS A 1 91 ? -1.104 12.058 -1.426 1.00 74.00 91 HIS A CA 1
ATOM 746 C C . HIS A 1 91 ? -1.676 11.138 -0.345 1.00 74.00 91 HIS A C 1
ATOM 748 O O . HIS A 1 91 ? -1.706 11.499 0.834 1.00 74.00 91 HIS A O 1
ATOM 754 N N . PHE A 1 92 ? -2.135 9.947 -0.724 1.00 85.19 92 PHE A N 1
ATOM 755 C CA . PHE A 1 92 ? -2.736 9.025 0.224 1.00 85.19 92 PHE A CA 1
ATOM 756 C C . PHE A 1 92 ? -1.689 8.341 1.107 1.00 85.19 92 PHE A C 1
ATOM 758 O O . PHE A 1 92 ? -1.818 8.364 2.334 1.00 85.19 92 PHE A O 1
ATOM 765 N N . TYR A 1 93 ? -0.650 7.778 0.490 1.00 79.31 93 TYR A N 1
ATOM 766 C CA . TYR A 1 93 ? 0.493 7.191 1.180 1.00 79.31 93 TYR A CA 1
ATOM 767 C C . TYR A 1 93 ? 1.335 8.284 1.822 1.00 79.31 93 TYR A C 1
ATOM 769 O O . TYR A 1 93 ? 1.481 8.332 3.040 1.00 79.31 93 TYR A O 1
ATOM 777 N N . ASN A 1 94 ? 1.802 9.229 1.010 1.00 75.38 94 ASN A N 1
ATOM 778 C CA . ASN A 1 94 ? 2.864 10.135 1.406 1.00 75.38 94 ASN A CA 1
ATOM 779 C C . ASN A 1 94 ? 2.356 11.402 2.096 1.00 75.38 94 ASN A C 1
ATOM 781 O O . ASN A 1 94 ? 3.151 12.165 2.619 1.00 75.38 94 ASN A O 1
ATOM 785 N N . GLY A 1 95 ? 1.040 11.625 2.151 1.00 77.75 95 GLY A N 1
ATOM 786 C CA . GLY A 1 95 ? 0.413 12.686 2.949 1.00 77.75 95 GLY A CA 1
ATOM 787 C C . GLY A 1 95 ? -0.081 12.225 4.324 1.00 77.75 95 GLY A C 1
ATOM 788 O O . GLY A 1 95 ? -0.729 12.993 5.036 1.00 77.75 95 GLY A O 1
ATOM 789 N N . GLY A 1 96 ? 0.154 10.963 4.709 1.00 83.75 96 GLY A N 1
ATOM 790 C CA . GLY A 1 96 ? -0.391 10.378 5.939 1.00 83.75 96 GLY A CA 1
ATOM 791 C C . GLY A 1 96 ? -1.908 10.132 5.899 1.00 83.75 96 GLY A C 1
ATOM 792 O O . GLY A 1 96 ? -2.531 9.929 6.949 1.00 83.75 96 GLY A O 1
ATOM 793 N N . GLY A 1 97 ? -2.512 10.141 4.705 1.00 89.69 97 GLY A N 1
ATOM 794 C CA . GLY A 1 97 ? -3.926 9.828 4.493 1.00 89.69 97 GLY A CA 1
ATOM 795 C C . GLY A 1 97 ? -4.259 8.395 4.907 1.00 89.69 97 GLY A C 1
ATOM 796 O O . GLY A 1 97 ? -5.273 8.166 5.572 1.00 89.69 97 GLY A O 1
ATOM 797 N N . TYR A 1 98 ? -3.363 7.448 4.617 1.00 91.75 98 TYR A N 1
ATOM 798 C CA . TYR A 1 98 ? -3.481 6.066 5.075 1.00 91.75 98 TYR A CA 1
ATOM 799 C C . TYR A 1 98 ? -3.580 5.976 6.602 1.00 91.75 98 TYR A C 1
ATOM 801 O O . TYR A 1 98 ? -4.551 5.424 7.123 1.00 91.75 98 TYR A O 1
ATOM 809 N N . ARG A 1 99 ? -2.638 6.585 7.334 1.00 93.12 99 ARG A N 1
ATOM 810 C CA . ARG A 1 99 ? -2.661 6.654 8.805 1.00 93.12 99 ARG A CA 1
ATOM 811 C C . ARG A 1 99 ? -3.969 7.234 9.339 1.00 93.12 99 ARG A C 1
ATOM 813 O O . ARG A 1 99 ? -4.539 6.687 10.287 1.00 93.12 99 ARG A O 1
ATOM 820 N N . ALA A 1 100 ? -4.460 8.323 8.747 1.00 94.38 100 ALA A N 1
ATOM 821 C CA . ALA A 1 100 ? -5.705 8.962 9.168 1.00 94.38 100 ALA A CA 1
ATOM 822 C C . ALA A 1 100 ? -6.917 8.035 8.972 1.00 94.38 100 ALA A C 1
ATOM 824 O O . ALA A 1 100 ? -7.689 7.810 9.910 1.00 94.38 100 ALA A O 1
ATOM 825 N N . MET A 1 101 ? -7.051 7.430 7.789 1.00 95.44 101 MET A N 1
ATOM 826 C CA . MET A 1 101 ? -8.154 6.514 7.492 1.00 95.44 101 MET A CA 1
ATOM 827 C C . MET A 1 101 ? -8.061 5.216 8.291 1.00 95.44 101 MET A C 1
ATOM 829 O O . MET A 1 101 ? -9.088 4.701 8.728 1.00 95.44 101 MET A O 1
ATOM 833 N N . LEU A 1 102 ? -6.856 4.700 8.543 1.00 95.56 102 LEU A N 1
ATOM 834 C CA . LEU A 1 102 ? -6.662 3.523 9.387 1.00 95.56 102 LEU A CA 1
ATOM 835 C C . LEU A 1 102 ? -7.072 3.824 10.830 1.00 95.56 102 LEU A C 1
ATOM 837 O O . LEU A 1 102 ? -7.787 3.034 11.441 1.00 95.56 102 LEU A O 1
ATOM 841 N N . THR A 1 103 ? -6.688 4.991 11.353 1.00 96.88 103 THR A N 1
ATOM 842 C CA . THR A 1 103 ? -7.115 5.451 12.683 1.00 96.88 103 THR A CA 1
ATOM 843 C C . THR A 1 103 ? -8.639 5.502 12.773 1.00 96.88 103 THR A C 1
ATOM 845 O O . THR A 1 103 ? -9.223 4.987 13.727 1.00 96.88 103 THR A O 1
ATOM 848 N N . GLN A 1 104 ? -9.297 6.093 11.772 1.00 96.62 104 GLN A N 1
ATOM 849 C CA . GLN A 1 104 ? -10.755 6.167 11.710 1.00 96.62 104 GLN A CA 1
ATOM 850 C C . GLN A 1 104 ? -11.394 4.777 11.623 1.00 96.62 104 GLN A C 1
ATOM 852 O O . GLN A 1 104 ? -12.336 4.497 12.361 1.00 96.62 104 GLN A O 1
ATOM 857 N N . LEU A 1 105 ? -10.880 3.900 10.758 1.00 95.06 105 LEU A N 1
ATOM 858 C CA . LEU A 1 105 ? -11.384 2.540 10.598 1.00 95.06 105 LEU A CA 1
ATOM 859 C C . LEU A 1 105 ? -11.308 1.762 11.916 1.00 95.06 105 LEU A C 1
ATOM 861 O O . LEU A 1 105 ? -12.297 1.159 12.318 1.00 95.06 105 LEU A O 1
ATOM 865 N N . LEU A 1 106 ? -10.173 1.814 12.616 1.00 94.88 106 LEU A N 1
ATOM 866 C CA . LEU A 1 106 ? -9.998 1.130 13.899 1.00 94.88 106 LEU A CA 1
ATOM 867 C C . LEU A 1 106 ? -10.931 1.687 14.983 1.00 94.88 106 LEU A C 1
ATOM 869 O O . LEU A 1 106 ? -11.519 0.910 15.730 1.00 94.88 106 LEU A O 1
ATOM 873 N N . ARG A 1 107 ? -11.150 3.009 15.026 1.00 95.38 107 ARG A N 1
ATOM 874 C CA . ARG A 1 107 ? -12.132 3.628 15.938 1.00 95.38 107 ARG A CA 1
ATOM 875 C C . ARG A 1 107 ? -13.566 3.184 15.649 1.00 95.38 107 ARG A C 1
ATOM 877 O O . ARG A 1 107 ? -14.356 3.018 16.572 1.00 95.38 107 ARG A O 1
ATOM 884 N N . LEU A 1 108 ? -13.904 2.992 14.375 1.00 94.38 108 LEU A N 1
ATOM 885 C CA . LEU A 1 108 ? -15.222 2.514 13.954 1.00 94.38 108 LEU A CA 1
ATOM 886 C C . LEU A 1 108 ? -15.419 1.013 14.192 1.00 94.38 108 LEU A C 1
ATOM 888 O O . LEU A 1 108 ? -16.551 0.543 14.126 1.00 94.38 108 LEU A O 1
ATOM 892 N N . LEU A 1 109 ? -14.356 0.261 14.475 1.00 93.31 109 LEU A N 1
ATOM 893 C CA . LEU A 1 109 ? -14.384 -1.186 14.670 1.00 93.31 109 LEU A CA 1
ATOM 894 C C . LEU A 1 109 ? -13.974 -1.565 16.107 1.00 93.31 109 LEU A C 1
ATOM 896 O O . LEU A 1 109 ? -12.974 -2.258 16.305 1.00 93.31 109 LEU A O 1
ATOM 900 N N . PRO A 1 110 ? -14.757 -1.171 17.131 1.00 90.75 110 PRO A N 1
ATOM 901 C CA . PRO A 1 110 ? -14.363 -1.282 18.543 1.00 90.75 110 PRO A CA 1
ATOM 902 C C . PRO A 1 110 ? -14.184 -2.727 19.029 1.00 90.75 110 PRO A C 1
ATOM 904 O O . PRO A 1 110 ? -13.574 -2.972 20.064 1.00 90.75 110 PRO A O 1
ATOM 907 N N . ASN A 1 111 ? -14.734 -3.688 18.290 1.00 92.69 111 ASN A N 1
ATOM 908 C CA . ASN A 1 111 ? -14.756 -5.098 18.645 1.00 92.69 111 ASN A CA 1
ATOM 909 C C . ASN A 1 111 ? -13.690 -5.932 17.923 1.00 92.69 111 ASN A C 1
ATOM 911 O O . ASN A 1 111 ? -13.663 -7.152 18.110 1.00 92.69 111 ASN A O 1
ATOM 915 N N . VAL A 1 112 ? -12.830 -5.308 17.110 1.00 93.56 112 VAL A N 1
ATOM 916 C CA . VAL A 1 112 ? -11.711 -6.005 16.472 1.00 93.56 112 VAL A CA 1
ATOM 917 C C . VAL A 1 112 ? -10.698 -6.396 17.539 1.00 93.56 112 VAL A C 1
ATOM 919 O O . VAL A 1 112 ? -10.150 -5.554 18.244 1.00 93.56 112 VAL A O 1
ATOM 922 N N . THR A 1 113 ? -10.435 -7.694 17.647 1.00 94.25 113 THR A N 1
ATOM 923 C CA . THR A 1 113 ? -9.455 -8.264 18.578 1.00 94.25 113 THR A CA 1
ATOM 924 C C . THR A 1 113 ? -8.224 -8.797 17.861 1.00 94.25 113 THR A C 1
ATOM 926 O O . THR A 1 113 ? -7.182 -8.944 18.496 1.00 94.25 113 THR A O 1
ATOM 929 N N . LYS A 1 114 ? -8.319 -9.058 16.551 1.00 95.25 114 LYS A N 1
ATOM 930 C CA . LYS A 1 114 ? -7.213 -9.536 15.718 1.00 95.25 114 LYS A CA 1
ATOM 931 C C . LYS A 1 114 ? -7.043 -8.673 14.480 1.00 95.25 114 LYS A C 1
ATOM 933 O O . LYS A 1 114 ? -7.988 -8.440 13.731 1.00 95.25 114 LYS A O 1
ATOM 938 N N . LEU A 1 115 ? -5.816 -8.245 14.243 1.00 94.75 115 LEU A N 1
ATOM 939 C CA . LEU A 1 115 ? -5.431 -7.529 13.042 1.00 94.75 115 LEU A CA 1
ATOM 940 C C . LEU A 1 115 ? -4.324 -8.313 12.353 1.00 94.75 115 LEU A C 1
ATOM 942 O O . LEU A 1 115 ? -3.213 -8.423 12.871 1.00 94.75 115 LEU A O 1
ATOM 946 N N . TYR A 1 116 ? -4.646 -8.867 11.193 1.00 95.19 116 TYR A N 1
ATOM 947 C CA . TYR A 1 116 ? -3.682 -9.558 10.353 1.00 95.19 116 TYR A CA 1
ATOM 948 C C . TYR A 1 116 ? -2.962 -8.541 9.474 1.00 95.19 116 TYR A C 1
ATOM 950 O O . TYR A 1 116 ? -3.598 -7.643 8.934 1.00 95.19 116 TYR A O 1
ATOM 958 N N . VAL A 1 117 ? -1.652 -8.678 9.321 1.00 94.12 117 VAL A N 1
ATOM 959 C CA . VAL A 1 117 ? -0.846 -7.888 8.387 1.00 94.12 117 VAL A CA 1
ATOM 960 C C . VAL A 1 117 ? -0.135 -8.855 7.461 1.00 94.12 117 VAL A C 1
ATOM 962 O O . VAL A 1 117 ? 0.594 -9.720 7.944 1.00 94.12 117 VAL A O 1
ATOM 965 N N . ARG A 1 118 ? -0.321 -8.690 6.151 1.00 93.19 118 ARG A N 1
ATOM 966 C CA . ARG A 1 118 ? 0.314 -9.529 5.130 1.00 93.19 118 ARG A CA 1
ATOM 967 C C . ARG A 1 118 ? 0.746 -8.719 3.915 1.00 93.19 118 ARG A C 1
ATOM 969 O O . ARG A 1 118 ? 0.239 -7.621 3.685 1.00 93.19 118 ARG A O 1
ATOM 976 N N . LYS A 1 119 ? 1.648 -9.298 3.130 1.00 90.81 119 LYS A N 1
ATOM 977 C CA . LYS A 1 119 ? 1.969 -8.843 1.772 1.00 90.81 119 LYS A CA 1
ATOM 978 C C . LYS A 1 119 ? 0.886 -9.251 0.769 1.00 90.81 119 LYS A C 1
ATOM 980 O O . LYS A 1 119 ? 0.030 -10.082 1.095 1.00 90.81 119 LYS A O 1
ATOM 985 N N . LEU A 1 120 ? 0.919 -8.670 -0.429 1.00 88.00 120 LEU A N 1
ATOM 986 C CA . LEU A 1 120 ? 0.160 -9.178 -1.571 1.00 88.00 120 LEU A CA 1
ATOM 987 C C . LEU A 1 120 ? 0.566 -10.630 -1.845 1.00 88.00 120 LEU A C 1
ATOM 989 O O . LEU A 1 120 ? 1.739 -10.997 -1.768 1.00 88.00 120 LEU A O 1
ATOM 993 N N . SER A 1 121 ? -0.427 -11.463 -2.133 1.00 85.88 121 SER A N 1
ATOM 994 C CA . SER A 1 121 ? -0.210 -12.843 -2.557 1.00 85.88 121 SER A CA 1
ATOM 995 C C . SER A 1 121 ? 0.246 -12.863 -4.017 1.00 85.88 121 SER A C 1
ATOM 997 O O . SER A 1 121 ? -0.043 -11.939 -4.778 1.00 85.88 121 SER A O 1
ATOM 999 N N . SER A 1 122 ? 0.909 -13.938 -4.443 1.00 77.62 122 SER A N 1
ATOM 1000 C CA . SER A 1 122 ? 1.199 -14.137 -5.868 1.00 77.62 122 SER A CA 1
ATOM 1001 C C . SER A 1 122 ? -0.109 -14.136 -6.677 1.00 77.62 122 SER A C 1
ATOM 1003 O O . SER A 1 122 ? -1.066 -14.821 -6.315 1.00 77.62 122 SER A O 1
ATOM 1005 N N . GLY A 1 123 ? -0.167 -13.307 -7.721 1.00 74.88 123 GLY A N 1
ATOM 1006 C CA . GLY A 1 123 ? -1.342 -13.117 -8.582 1.00 74.88 123 GL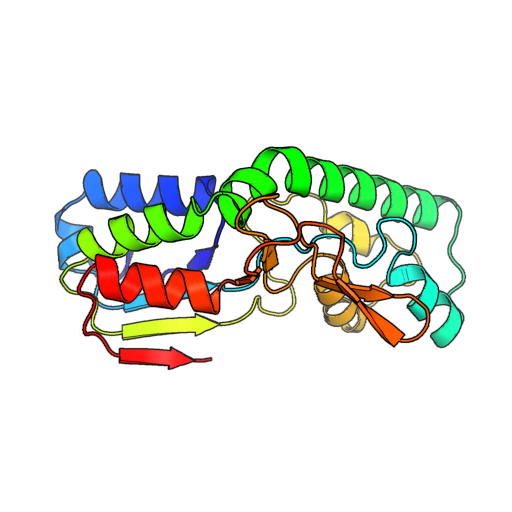Y A CA 1
ATOM 1007 C C . GLY A 1 123 ? -2.442 -12.199 -8.015 1.00 74.88 123 GLY A C 1
ATOM 1008 O O . GLY A 1 123 ? -3.428 -11.928 -8.699 1.00 74.88 123 GLY A O 1
ATOM 1009 N N . GLU A 1 124 ? -2.304 -11.687 -6.787 1.00 83.25 124 GLU A N 1
ATOM 1010 C CA . GLU A 1 124 ? -3.216 -10.696 -6.204 1.00 83.25 124 GLU A CA 1
ATOM 1011 C C . GLU A 1 124 ? -2.836 -9.263 -6.598 1.00 83.25 124 GLU A C 1
ATOM 1013 O O . GLU A 1 124 ? -1.710 -8.848 -6.370 1.00 83.25 124 GLU A O 1
ATOM 1018 N N . HIS A 1 125 ? -3.755 -8.453 -7.118 1.00 81.75 125 HIS A N 1
ATOM 1019 C CA . HIS A 1 125 ? -3.476 -7.045 -7.432 1.00 81.75 125 HIS A CA 1
ATOM 1020 C C . HIS A 1 125 ? -4.222 -6.095 -6.494 1.00 81.75 125 HIS A C 1
ATOM 1022 O O . HIS A 1 125 ? -5.328 -6.393 -6.032 1.00 81.75 125 HIS A O 1
ATOM 1028 N N . ILE A 1 126 ? -3.643 -4.916 -6.240 1.00 80.75 126 ILE A N 1
ATOM 1029 C CA . ILE A 1 126 ? -4.344 -3.849 -5.518 1.00 80.75 126 ILE A CA 1
ATOM 1030 C C . ILE A 1 126 ? -5.605 -3.491 -6.306 1.00 80.75 126 ILE A C 1
ATOM 1032 O O . ILE A 1 126 ? -5.548 -3.142 -7.482 1.00 80.75 126 ILE A O 1
ATOM 1036 N N . ALA A 1 127 ? -6.766 -3.574 -5.657 1.00 76.06 127 ALA A N 1
ATOM 1037 C CA . ALA A 1 127 ? -8.032 -3.386 -6.352 1.00 76.06 127 ALA A CA 1
ATOM 1038 C C . ALA A 1 127 ? -8.118 -2.006 -7.028 1.00 76.06 127 ALA A C 1
ATOM 1040 O O . ALA A 1 127 ? -7.895 -0.975 -6.384 1.00 76.06 127 ALA A O 1
ATOM 1041 N N . GLY A 1 128 ? -8.482 -2.027 -8.316 1.00 70.62 128 GLY A N 1
ATOM 1042 C CA . GLY A 1 128 ? -8.598 -0.884 -9.223 1.00 70.62 128 GLY A CA 1
ATOM 1043 C C . GLY A 1 128 ? -7.265 -0.349 -9.762 1.00 70.62 128 GLY A C 1
ATOM 1044 O O . GLY A 1 128 ? -7.258 0.749 -10.303 1.00 70.62 128 GLY A O 1
ATOM 1045 N N . TRP A 1 129 ? -6.177 -1.097 -9.578 1.00 75.06 129 TRP A N 1
ATOM 1046 C CA . TRP A 1 129 ? -5.023 -1.096 -10.467 1.00 75.06 129 TRP A CA 1
ATOM 1047 C C . TRP A 1 129 ? -5.333 -2.036 -11.635 1.00 75.06 129 TRP A C 1
ATOM 1049 O O . TRP A 1 129 ? -5.305 -3.256 -11.468 1.00 75.06 129 TRP A O 1
ATOM 1059 N N . SER A 1 130 ? -5.722 -1.492 -12.783 1.00 62.28 130 SER A N 1
ATOM 1060 C CA . SER A 1 130 ? -6.207 -2.274 -13.924 1.00 62.28 130 SER A CA 1
ATOM 1061 C C . SER A 1 130 ? -5.297 -2.077 -15.127 1.00 62.28 130 SER A C 1
ATOM 1063 O O . SER A 1 130 ? -5.399 -1.051 -15.782 1.00 62.28 130 SER A O 1
ATOM 1065 N N . ASP A 1 131 ? -4.414 -3.048 -15.367 1.00 64.38 131 ASP A N 1
ATOM 1066 C CA . ASP A 1 131 ? -3.723 -3.320 -16.647 1.00 64.38 131 ASP A CA 1
ATOM 1067 C C . ASP A 1 131 ? -2.578 -4.346 -16.484 1.00 64.38 131 ASP A C 1
ATOM 1069 O O . ASP A 1 131 ? -1.903 -4.684 -17.452 1.00 64.38 131 ASP A O 1
ATOM 1073 N N . THR A 1 132 ? -2.375 -4.928 -15.293 1.00 68.44 132 THR A N 1
ATOM 1074 C CA . THR A 1 132 ? -1.340 -5.955 -15.053 1.00 68.44 132 THR A CA 1
ATOM 1075 C C . THR A 1 132 ? -1.542 -7.236 -15.844 1.00 68.44 132 THR A C 1
ATOM 1077 O O . THR A 1 132 ? -0.563 -7.903 -16.161 1.00 68.44 132 THR A O 1
ATOM 1080 N N . ASP A 1 133 ? -2.772 -7.561 -16.245 1.00 77.56 133 ASP A N 1
ATOM 1081 C CA . ASP A 1 133 ? -3.026 -8.701 -17.130 1.00 77.56 133 ASP A CA 1
ATOM 1082 C C . ASP A 1 133 ? -2.338 -8.553 -18.496 1.00 77.56 133 ASP A C 1
ATOM 1084 O O . ASP A 1 133 ? -2.066 -9.555 -19.153 1.00 77.56 133 ASP A O 1
ATOM 1088 N N . LYS A 1 134 ? -1.982 -7.330 -18.915 1.00 82.50 134 LYS A N 1
ATOM 1089 C CA . LYS A 1 134 ?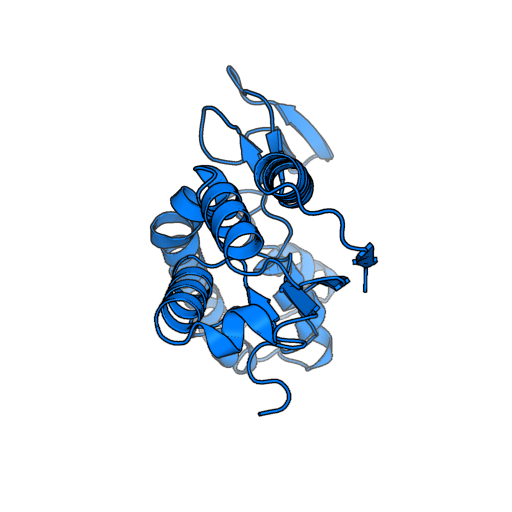 -1.198 -7.106 -20.137 1.00 82.50 134 LYS A CA 1
ATOM 1090 C C . LYS A 1 134 ? 0.238 -7.614 -20.013 1.00 82.50 134 LYS A C 1
ATOM 1092 O O . LYS A 1 134 ? 0.821 -7.975 -21.026 1.00 82.50 134 LYS A O 1
ATOM 1097 N N . LEU A 1 135 ? 0.785 -7.756 -18.802 1.00 82.12 135 LEU A N 1
ATOM 1098 C CA . LEU A 1 135 ? 2.100 -8.383 -18.597 1.00 82.12 135 LEU A CA 1
ATOM 1099 C C . LEU A 1 135 ? 2.111 -9.856 -19.013 1.00 82.12 135 LEU A C 1
ATOM 1101 O O . LEU A 1 135 ? 3.159 -10.380 -19.376 1.00 82.12 135 LEU A O 1
ATOM 1105 N N . LYS A 1 136 ? 0.943 -10.508 -19.035 1.00 86.06 136 LYS A N 1
ATOM 1106 C CA . LYS A 1 136 ? 0.795 -11.883 -19.532 1.00 86.06 136 LYS A CA 1
ATOM 1107 C C . LYS A 1 136 ? 0.946 -11.988 -21.051 1.00 86.06 136 LYS A C 1
ATOM 1109 O O . LYS A 1 136 ? 1.029 -13.093 -21.573 1.00 86.06 136 LYS A O 1
ATOM 1114 N N . GLN A 1 137 ? 0.948 -10.856 -21.755 1.00 88.81 137 GLN A N 1
ATOM 1115 C CA . GLN A 1 137 ? 1.128 -10.783 -23.205 1.00 88.81 137 GLN A CA 1
ATOM 1116 C C . GLN A 1 137 ? 2.602 -10.661 -23.598 1.00 88.81 137 GLN A C 1
ATOM 1118 O O . GLN A 1 137 ? 2.901 -10.705 -24.788 1.00 88.81 137 GLN A O 1
ATOM 1123 N N . LEU A 1 138 ? 3.511 -10.516 -22.625 1.00 87.44 138 LEU A N 1
ATOM 1124 C CA . LEU A 1 138 ? 4.938 -10.484 -22.912 1.00 87.44 138 LEU A CA 1
ATOM 1125 C C . LEU A 1 138 ? 5.373 -11.824 -23.509 1.00 87.44 138 LEU A C 1
ATOM 1127 O O . LEU A 1 138 ? 5.030 -12.885 -22.989 1.00 87.44 138 LEU A O 1
ATOM 1131 N N . SER A 1 139 ? 6.186 -11.782 -24.557 1.00 89.00 139 SER A N 1
ATOM 1132 C CA . SER A 1 139 ? 6.708 -12.967 -25.247 1.00 89.00 139 SER A CA 1
ATOM 1133 C C . SER A 1 139 ? 7.516 -13.888 -24.325 1.00 89.00 139 SER A C 1
ATOM 1135 O O . SER A 1 139 ? 7.585 -15.098 -24.543 1.00 89.00 139 SER A O 1
ATOM 1137 N N . VAL A 1 140 ? 8.097 -13.320 -23.265 1.00 86.00 140 VAL A N 1
ATOM 1138 C CA . VAL A 1 140 ? 8.861 -14.037 -22.235 1.00 86.00 140 VAL A CA 1
ATOM 1139 C C . VAL A 1 140 ? 8.026 -14.413 -21.011 1.00 86.00 140 VAL A C 1
ATOM 1141 O O . VAL A 1 140 ? 8.578 -14.995 -20.078 1.00 86.00 140 VAL A O 1
ATOM 1144 N N . TYR A 1 141 ? 6.732 -14.067 -20.970 1.00 87.62 141 TYR A N 1
ATOM 1145 C CA . TYR A 1 141 ? 5.896 -14.291 -19.793 1.00 87.62 141 TYR A CA 1
ATOM 1146 C C . TYR A 1 141 ? 5.856 -15.773 -19.412 1.00 87.62 141 TYR A C 1
ATOM 1148 O O . TYR A 1 141 ? 5.591 -16.650 -20.237 1.00 87.62 141 TYR A O 1
ATOM 1156 N N . LYS A 1 142 ? 6.075 -16.038 -18.124 1.00 86.12 142 LYS A N 1
ATOM 1157 C CA . LYS A 1 142 ? 5.856 -17.335 -17.487 1.00 86.12 142 LYS A CA 1
ATOM 1158 C C . LYS A 1 142 ? 5.277 -17.100 -16.089 1.00 86.12 142 LYS A C 1
ATOM 1160 O O . LYS A 1 142 ? 5.638 -16.090 -15.480 1.00 86.12 142 LYS A O 1
ATOM 1165 N N . PRO A 1 143 ? 4.434 -17.999 -15.549 1.00 84.81 143 PRO A N 1
ATOM 1166 C CA . PRO A 1 143 ? 3.847 -17.829 -14.215 1.00 84.81 143 PRO A CA 1
ATOM 1167 C C . PRO A 1 143 ? 4.876 -17.584 -13.099 1.00 84.81 143 PRO A C 1
ATOM 1169 O O . PRO A 1 143 ? 4.612 -16.860 -12.144 1.00 84.81 143 PRO A O 1
ATOM 1172 N N . GLU A 1 144 ? 6.085 -18.130 -13.223 1.00 82.88 144 GLU A N 1
ATOM 1173 C CA . GLU A 1 144 ? 7.174 -17.943 -12.258 1.00 82.88 144 GLU A CA 1
ATOM 1174 C C . GLU A 1 144 ? 7.654 -16.480 -12.177 1.00 82.88 144 GLU A C 1
ATOM 1176 O O . GLU A 1 144 ? 8.180 -16.050 -11.144 1.00 82.88 144 GLU A O 1
ATOM 1181 N N . LEU A 1 145 ? 7.424 -15.696 -13.238 1.00 79.19 145 LEU A N 1
ATOM 1182 C CA . LEU A 1 145 ? 7.772 -14.277 -13.312 1.00 79.19 145 LEU A CA 1
ATOM 1183 C C . LEU A 1 145 ? 6.816 -13.381 -12.540 1.00 79.19 145 LEU A C 1
ATOM 1185 O O . LEU A 1 145 ? 7.155 -12.220 -12.319 1.00 79.19 145 LEU A O 1
ATOM 1189 N N . ASP A 1 146 ? 5.668 -13.896 -12.090 1.00 79.44 146 ASP A N 1
ATOM 1190 C CA . ASP A 1 146 ? 4.720 -13.108 -11.310 1.00 79.44 146 ASP A CA 1
ATOM 1191 C C . ASP A 1 146 ? 5.445 -12.487 -10.111 1.00 79.44 146 ASP A C 1
ATOM 1193 O O . ASP A 1 146 ? 5.388 -11.279 -9.921 1.00 79.44 146 ASP A O 1
ATOM 1197 N N . SER A 1 147 ? 6.226 -13.266 -9.354 1.00 78.75 147 SER A N 1
ATOM 1198 C CA . SER A 1 147 ? 6.977 -12.760 -8.190 1.00 78.75 147 SER A CA 1
ATOM 1199 C C . SER A 1 147 ? 7.916 -11.587 -8.514 1.00 78.75 147 SER A C 1
ATOM 1201 O O . SER A 1 147 ? 8.009 -10.632 -7.738 1.00 78.75 147 SER A O 1
ATOM 1203 N N . PHE A 1 148 ? 8.571 -11.633 -9.674 1.00 79.69 148 PHE A N 1
ATOM 1204 C CA . PHE A 1 148 ? 9.431 -10.563 -10.158 1.00 79.69 148 PHE A CA 1
ATOM 1205 C C . PHE A 1 148 ? 8.602 -9.338 -10.557 1.00 79.69 148 PHE A C 1
ATOM 1207 O O . PHE A 1 148 ? 8.854 -8.249 -10.046 1.00 79.69 148 PHE A O 1
ATOM 1214 N N . ILE A 1 149 ? 7.555 -9.526 -11.366 1.00 79.56 149 ILE A N 1
ATOM 1215 C CA . ILE A 1 149 ? 6.576 -8.492 -11.732 1.00 79.56 149 ILE A CA 1
ATOM 1216 C C . ILE A 1 149 ? 6.040 -7.785 -10.479 1.00 79.56 149 ILE A C 1
ATOM 1218 O O . ILE A 1 149 ? 5.982 -6.557 -10.431 1.00 79.56 149 ILE A O 1
ATOM 1222 N N . TYR A 1 150 ? 5.708 -8.550 -9.438 1.00 78.19 150 TYR A N 1
ATOM 1223 C CA . TYR A 1 150 ? 5.257 -8.022 -8.155 1.00 78.19 150 TYR A CA 1
ATOM 1224 C C . TYR A 1 150 ? 6.274 -7.069 -7.539 1.00 78.19 150 TYR A C 1
ATOM 1226 O O . TYR A 1 150 ? 5.899 -5.975 -7.130 1.00 78.19 150 TYR A O 1
ATOM 1234 N N . SER A 1 151 ? 7.548 -7.461 -7.519 1.00 77.88 151 SER A N 1
ATOM 1235 C CA . SER A 1 151 ? 8.630 -6.634 -6.975 1.00 77.88 151 SER A CA 1
ATOM 1236 C C . SER A 1 151 ? 8.899 -5.353 -7.770 1.00 77.88 151 SER A C 1
ATOM 1238 O O . SER A 1 151 ? 9.467 -4.409 -7.223 1.00 77.88 151 SER A O 1
ATOM 1240 N N . VAL A 1 152 ? 8.484 -5.302 -9.043 1.00 80.12 152 VAL A N 1
ATOM 1241 C CA . VAL A 1 152 ? 8.610 -4.097 -9.875 1.00 80.12 152 VAL A CA 1
ATOM 1242 C C . VAL A 1 152 ? 7.581 -3.042 -9.473 1.00 80.12 152 VAL A C 1
ATOM 1244 O O . VAL A 1 152 ? 7.916 -1.863 -9.383 1.00 80.12 152 VAL A O 1
ATOM 1247 N N . TYR A 1 153 ? 6.332 -3.456 -9.249 1.00 81.94 153 TYR A N 1
ATOM 1248 C CA . TYR A 1 153 ? 5.203 -2.527 -9.131 1.00 81.94 153 TYR A CA 1
ATOM 1249 C C . TYR A 1 153 ? 4.701 -2.321 -7.700 1.00 81.94 153 TYR A C 1
ATOM 1251 O O . TYR A 1 153 ? 4.102 -1.282 -7.407 1.00 81.94 153 TYR A O 1
ATOM 1259 N N . TYR A 1 154 ? 4.936 -3.285 -6.809 1.00 85.50 154 TYR A N 1
ATOM 1260 C CA . TYR A 1 154 ? 4.394 -3.291 -5.457 1.00 85.50 154 TYR A CA 1
ATOM 1261 C C . TYR A 1 154 ? 5.488 -3.422 -4.406 1.00 85.50 154 TYR A C 1
ATOM 1263 O O . TYR A 1 154 ? 6.471 -4.141 -4.574 1.00 85.50 154 TYR A O 1
ATOM 1271 N N . GLY A 1 155 ? 5.264 -2.770 -3.274 1.00 84.06 155 GLY A N 1
ATOM 1272 C CA . GLY A 1 155 ? 6.207 -2.776 -2.170 1.00 84.06 155 GLY A CA 1
ATOM 1273 C C . GLY A 1 155 ? 5.682 -2.018 -0.965 1.00 84.06 155 GLY A C 1
ATOM 1274 O O . GLY A 1 155 ? 4.564 -1.501 -0.961 1.00 84.06 155 GLY A O 1
ATOM 1275 N N . ASP A 1 156 ? 6.507 -1.964 0.076 1.00 81.56 156 ASP A N 1
ATOM 1276 C CA . ASP A 1 156 ? 6.252 -1.074 1.205 1.00 81.56 156 ASP A CA 1
ATOM 1277 C C . ASP A 1 156 ? 6.426 0.372 0.722 1.00 81.56 156 ASP A C 1
ATOM 1279 O O . ASP A 1 156 ? 7.428 0.683 0.069 1.00 81.56 156 ASP A O 1
ATOM 1283 N N . TRP A 1 157 ? 5.459 1.246 1.004 1.00 83.06 157 TRP A N 1
ATOM 1284 C CA . TRP A 1 157 ? 5.632 2.659 0.682 1.00 83.06 157 TRP A CA 1
ATOM 1285 C C . TRP A 1 157 ? 6.528 3.308 1.730 1.00 83.06 157 TRP A C 1
ATOM 1287 O O . TRP A 1 157 ? 6.459 3.008 2.923 1.00 83.06 157 TRP A O 1
ATOM 1297 N N . GLN A 1 158 ? 7.365 4.227 1.268 1.00 80.31 158 GLN A N 1
ATOM 1298 C CA . GLN A 1 158 ? 8.226 5.031 2.113 1.00 80.31 158 GLN A CA 1
ATOM 1299 C C . GLN A 1 158 ? 8.187 6.464 1.616 1.00 80.31 158 GLN A C 1
ATOM 1301 O O . GLN A 1 158 ? 8.269 6.709 0.412 1.00 80.31 158 GLN A O 1
ATOM 1306 N N . TYR A 1 159 ? 8.102 7.408 2.542 1.00 83.62 159 TYR A N 1
ATOM 1307 C CA . TYR A 1 159 ? 8.096 8.812 2.193 1.00 83.62 159 TYR A CA 1
ATOM 1308 C C . TYR A 1 159 ? 8.713 9.687 3.266 1.00 83.62 159 TYR A C 1
ATOM 1310 O O . TYR A 1 159 ? 8.671 9.403 4.458 1.00 83.62 159 TYR A O 1
ATOM 1318 N N . ASP A 1 160 ? 9.241 10.802 2.806 1.00 86.44 160 ASP A N 1
ATOM 1319 C CA . ASP A 1 160 ? 9.652 11.936 3.595 1.00 86.44 160 ASP A CA 1
ATOM 1320 C C . ASP A 1 160 ? 8.433 12.712 4.093 1.00 86.44 160 ASP A C 1
ATOM 1322 O O . ASP A 1 160 ? 7.595 13.143 3.301 1.00 86.44 160 ASP A O 1
ATOM 1326 N N . THR A 1 161 ? 8.327 12.928 5.402 1.00 80.44 161 THR A N 1
ATOM 1327 C CA . THR A 1 161 ? 7.185 13.653 5.992 1.00 80.44 161 THR A CA 1
ATOM 1328 C C . THR A 1 161 ? 7.086 15.133 5.596 1.00 80.44 161 THR A C 1
ATOM 1330 O O . THR A 1 161 ? 6.045 15.743 5.834 1.00 80.44 161 THR A O 1
ATOM 1333 N N . VAL A 1 162 ? 8.137 15.709 5.005 1.00 82.69 162 VAL A N 1
ATOM 1334 C CA . VAL A 1 162 ? 8.181 17.082 4.484 1.00 82.69 162 VAL A CA 1
ATOM 1335 C C . VAL A 1 162 ? 7.894 17.087 2.984 1.00 82.69 162 VAL A C 1
ATOM 1337 O O . VAL A 1 162 ? 7.022 17.824 2.530 1.00 82.69 162 VAL A O 1
ATOM 1340 N N . HIS A 1 163 ? 8.596 16.250 2.215 1.00 80.44 163 HIS A N 1
ATOM 1341 C CA . HIS A 1 163 ? 8.537 16.257 0.743 1.00 80.44 163 HIS A CA 1
ATOM 1342 C C . HIS A 1 163 ? 7.484 15.322 0.145 1.00 80.44 163 HIS A C 1
ATOM 1344 O O . HIS A 1 163 ? 7.257 15.359 -1.061 1.00 80.44 163 HIS A O 1
ATOM 1350 N N . LEU A 1 164 ? 6.850 14.482 0.966 1.00 80.81 164 LEU A N 1
ATOM 1351 C CA . LEU A 1 164 ? 5.821 13.514 0.573 1.00 80.81 164 LEU A CA 1
ATOM 1352 C C . LEU A 1 164 ? 6.276 12.596 -0.582 1.00 80.81 164 LEU A C 1
ATOM 1354 O O . LEU A 1 164 ? 5.498 12.232 -1.464 1.00 80.81 164 LEU A O 1
ATOM 1358 N N . ARG A 1 165 ? 7.556 12.216 -0.572 1.00 79.81 165 ARG A N 1
ATOM 1359 C CA . ARG A 1 165 ? 8.187 11.281 -1.518 1.00 79.81 165 ARG A CA 1
ATOM 1360 C C . ARG A 1 165 ? 9.406 10.634 -0.890 1.00 79.81 165 ARG A C 1
ATOM 1362 O O . ARG A 1 165 ? 9.881 11.119 0.135 1.00 79.81 165 ARG A O 1
ATOM 1369 N N . LYS A 1 166 ? 9.962 9.593 -1.499 1.00 80.81 166 LYS A N 1
ATOM 1370 C CA . LYS A 1 166 ? 11.227 9.035 -1.018 1.00 80.81 166 LYS A CA 1
ATOM 1371 C C . LYS A 1 166 ? 12.372 10.035 -1.241 1.00 80.81 166 LYS A C 1
ATOM 1373 O O . LYS A 1 166 ? 12.551 10.548 -2.343 1.00 80.81 166 LYS A O 1
ATOM 1378 N N . THR A 1 167 ? 13.129 10.317 -0.184 1.00 85.06 167 THR A N 1
ATOM 1379 C CA . THR A 1 167 ? 14.329 11.188 -0.208 1.00 85.06 167 THR A CA 1
ATOM 1380 C C . THR A 1 167 ? 15.563 10.490 0.369 1.00 85.06 167 THR A C 1
ATOM 1382 O O . THR A 1 167 ? 16.670 11.019 0.295 1.00 85.06 167 THR A O 1
ATOM 1385 N N . HIS A 1 168 ? 15.377 9.298 0.946 1.00 86.75 168 HIS A N 1
ATOM 1386 C CA . HIS A 1 168 ? 16.438 8.393 1.378 1.00 86.75 168 HIS A CA 1
ATOM 1387 C C . HIS A 1 168 ? 16.388 7.146 0.491 1.00 86.75 168 HIS A C 1
ATOM 1389 O O . HIS A 1 168 ? 15.403 6.403 0.541 1.00 86.75 168 HIS A O 1
ATOM 1395 N N . TYR A 1 169 ? 17.417 6.891 -0.310 1.00 82.81 169 TYR A N 1
ATOM 1396 C CA . TYR A 1 169 ? 17.469 5.742 -1.222 1.00 82.81 169 TYR A CA 1
ATOM 1397 C C . TYR A 1 169 ? 18.896 5.221 -1.406 1.00 82.81 169 TYR A C 1
ATOM 1399 O O . TYR A 1 169 ? 19.850 5.808 -0.906 1.00 82.81 169 TYR A O 1
ATOM 1407 N N . ILE A 1 170 ? 19.020 4.075 -2.074 1.00 80.12 170 ILE A N 1
ATOM 1408 C CA . ILE A 1 170 ? 20.304 3.507 -2.487 1.00 80.12 170 ILE A CA 1
ATOM 1409 C C . ILE A 1 170 ? 20.453 3.809 -3.977 1.00 80.12 170 ILE A C 1
ATOM 1411 O O . ILE A 1 170 ? 19.537 3.485 -4.732 1.00 80.12 170 ILE A O 1
ATOM 1415 N N . ASP A 1 171 ? 21.549 4.454 -4.370 1.00 78.25 171 ASP A N 1
ATOM 1416 C CA . ASP A 1 171 ? 21.841 4.783 -5.771 1.00 78.25 171 ASP A CA 1
ATOM 1417 C C . ASP A 1 171 ? 22.281 3.551 -6.588 1.00 78.25 171 ASP A C 1
ATOM 1419 O O . ASP A 1 171 ? 22.359 2.427 -6.081 1.00 78.25 171 ASP A O 1
ATOM 1423 N N . GLU A 1 172 ? 22.542 3.750 -7.878 1.00 66.56 172 GLU A N 1
ATOM 1424 C CA . GLU A 1 172 ? 22.982 2.714 -8.819 1.00 66.56 172 GLU A CA 1
ATOM 1425 C C . GLU A 1 172 ? 24.336 2.074 -8.453 1.00 66.56 172 GLU A C 1
ATOM 1427 O O . GLU A 1 172 ? 24.656 0.976 -8.913 1.00 66.56 172 GLU A O 1
ATOM 1432 N N . TRP A 1 173 ? 25.127 2.711 -7.585 1.00 78.44 173 TRP A N 1
ATOM 1433 C CA . TRP A 1 173 ? 26.419 2.206 -7.113 1.00 78.44 173 TRP A CA 1
ATOM 1434 C C . TRP A 1 173 ? 26.338 1.568 -5.722 1.00 78.44 173 TRP A C 1
ATOM 1436 O O . TRP A 1 173 ? 27.358 1.142 -5.176 1.00 78.44 173 TRP A O 1
ATOM 1446 N N . GLY A 1 174 ? 25.139 1.470 -5.145 1.00 75.81 174 GLY A N 1
ATOM 1447 C CA . GLY A 1 174 ? 24.933 0.892 -3.823 1.00 75.81 174 GLY A CA 1
ATOM 1448 C C . GLY A 1 174 ? 25.203 1.859 -2.667 1.00 75.81 174 GLY A C 1
ATOM 1449 O O . GLY A 1 174 ? 25.244 1.417 -1.514 1.00 75.81 174 GLY A O 1
ATOM 1450 N N . ASN A 1 175 ? 25.377 3.158 -2.924 1.00 81.75 175 ASN A N 1
ATOM 1451 C CA . ASN A 1 175 ? 25.575 4.141 -1.864 1.00 81.75 175 ASN A CA 1
ATOM 1452 C C . ASN A 1 175 ? 24.237 4.610 -1.303 1.00 81.75 175 ASN A C 1
ATOM 1454 O O . ASN A 1 175 ? 23.277 4.856 -2.030 1.00 81.75 175 ASN A O 1
ATOM 1458 N N . ASN A 1 176 ? 24.193 4.800 0.015 1.00 87.06 176 ASN A N 1
ATOM 1459 C CA . ASN A 1 176 ? 23.056 5.452 0.651 1.00 87.06 176 ASN A CA 1
ATOM 1460 C C . ASN A 1 176 ? 23.086 6.951 0.336 1.00 87.06 176 ASN A C 1
ATOM 1462 O O . ASN A 1 176 ? 24.005 7.657 0.755 1.00 87.06 176 ASN A O 1
ATOM 1466 N N . VAL A 1 177 ? 22.050 7.433 -0.341 1.00 87.44 177 VAL A N 1
ATOM 1467 C CA . VAL A 1 177 ? 21.828 8.842 -0.651 1.00 87.44 177 VAL A CA 1
ATOM 1468 C C . VAL A 1 177 ? 20.723 9.385 0.247 1.00 87.44 177 VAL A C 1
ATOM 1470 O O . VAL A 1 177 ? 19.651 8.792 0.384 1.00 87.44 177 VAL A O 1
ATOM 1473 N N . ILE A 1 178 ? 21.000 10.534 0.862 1.00 90.56 178 ILE A N 1
ATOM 1474 C CA . ILE A 1 178 ? 20.023 11.355 1.577 1.00 90.56 178 ILE A CA 1
ATOM 1475 C C . ILE A 1 178 ? 19.985 12.698 0.860 1.00 90.56 178 ILE A C 1
ATOM 1477 O O . ILE A 1 178 ? 20.997 13.399 0.798 1.00 90.56 178 ILE A O 1
ATOM 1481 N N . GLU A 1 179 ? 18.835 13.050 0.297 1.00 88.06 179 GLU A N 1
ATOM 1482 C CA . GLU A 1 179 ? 18.698 14.313 -0.420 1.00 88.06 179 GLU A CA 1
ATOM 1483 C C . GLU A 1 179 ? 18.809 15.531 0.520 1.00 88.06 179 GLU A C 1
ATOM 1485 O O . GLU A 1 179 ? 18.409 15.466 1.689 1.00 88.06 179 GLU A O 1
ATOM 1490 N N . PRO A 1 180 ? 19.319 16.679 0.034 1.00 90.56 180 PRO A N 1
ATOM 1491 C CA . PRO A 1 180 ? 19.357 17.905 0.821 1.00 90.56 180 PRO A CA 1
ATOM 1492 C C . PRO A 1 180 ? 17.968 18.298 1.339 1.00 90.56 180 PRO A C 1
ATOM 1494 O O . PRO A 1 180 ? 16.995 18.324 0.587 1.00 90.56 180 PRO A O 1
ATOM 1497 N N . ASN A 1 181 ? 17.892 18.673 2.618 1.00 88.44 181 ASN A N 1
ATOM 1498 C CA . ASN A 1 181 ? 16.645 19.008 3.320 1.00 88.44 181 ASN A CA 1
ATOM 1499 C C . ASN A 1 181 ? 15.651 17.841 3.462 1.00 88.44 181 ASN A C 1
ATOM 1501 O O . ASN A 1 181 ? 14.466 18.097 3.683 1.00 88.44 181 ASN A O 1
ATOM 1505 N N . ALA A 1 182 ? 16.099 16.586 3.346 1.00 87.00 182 ALA A N 1
ATOM 1506 C CA . ALA A 1 182 ? 15.277 15.434 3.692 1.00 87.00 182 ALA A CA 1
ATOM 1507 C C . ALA A 1 182 ? 14.841 15.494 5.169 1.00 87.00 182 ALA A C 1
ATOM 1509 O O . ALA A 1 182 ? 15.644 15.725 6.077 1.00 87.00 182 ALA A O 1
ATOM 1510 N N . GLY A 1 183 ? 13.548 15.308 5.400 1.00 86.56 183 GLY A N 1
ATOM 1511 C CA . GLY A 1 183 ? 12.952 15.098 6.704 1.00 86.56 183 GLY A CA 1
ATOM 1512 C C . GLY A 1 183 ? 12.896 13.616 7.100 1.00 86.56 183 GLY A C 1
ATOM 1513 O O . GLY A 1 183 ? 13.395 12.727 6.403 1.00 86.56 183 GLY A O 1
ATOM 1514 N N . PRO A 1 184 ? 12.258 13.319 8.247 1.00 87.44 184 PRO A N 1
ATOM 1515 C CA . PRO A 1 184 ? 12.043 11.950 8.696 1.00 87.44 184 PRO A CA 1
ATOM 1516 C C . PRO A 1 184 ? 11.313 11.108 7.647 1.00 87.44 184 PRO A C 1
ATOM 1518 O O . PRO A 1 184 ? 10.354 11.577 7.028 1.00 87.44 184 PRO A O 1
ATOM 1521 N N . GLN A 1 185 ? 11.743 9.855 7.504 1.00 86.50 185 GLN A N 1
ATOM 1522 C CA . GLN A 1 185 ? 11.091 8.874 6.643 1.00 86.50 185 GLN A CA 1
ATOM 1523 C C . GLN A 1 185 ? 10.009 8.126 7.428 1.00 86.50 185 GLN A C 1
ATOM 1525 O O . GLN A 1 185 ? 10.256 7.672 8.545 1.00 86.50 185 GLN A O 1
ATOM 1530 N N . ALA A 1 186 ? 8.833 7.979 6.833 1.00 88.19 186 ALA A N 1
ATOM 1531 C CA . ALA A 1 186 ? 7.735 7.164 7.324 1.00 88.19 186 ALA A CA 1
ATOM 1532 C C . ALA A 1 186 ? 7.458 6.019 6.345 1.00 88.19 186 ALA A C 1
ATOM 1534 O O . ALA A 1 186 ? 7.620 6.163 5.135 1.00 88.19 186 ALA A O 1
ATOM 1535 N N . SER A 1 187 ? 7.036 4.883 6.890 1.00 88.94 187 SER A N 1
ATOM 1536 C CA . SER A 1 187 ? 6.648 3.676 6.157 1.00 88.94 187 SER A CA 1
ATOM 1537 C C . SER A 1 187 ? 5.270 3.175 6.594 1.00 88.94 187 SER A C 1
ATOM 1539 O O . SER A 1 187 ? 4.699 3.690 7.565 1.00 88.94 187 SER A O 1
ATOM 1541 N N . PHE A 1 188 ? 4.763 2.095 5.980 1.00 89.69 188 PHE A N 1
ATOM 1542 C CA . PHE A 1 188 ? 3.577 1.392 6.490 1.00 89.69 188 PHE A CA 1
ATOM 1543 C C . PHE A 1 188 ? 3.680 1.111 7.991 1.00 89.69 188 PHE A C 1
ATOM 1545 O O . PHE A 1 188 ? 2.703 1.259 8.728 1.00 89.69 188 PHE A O 1
ATOM 1552 N N . ARG A 1 189 ? 4.856 0.672 8.462 1.00 91.19 189 ARG A N 1
ATOM 1553 C CA . ARG A 1 189 ? 5.057 0.292 9.865 1.00 91.19 189 ARG A CA 1
ATOM 1554 C C . ARG A 1 189 ? 4.850 1.484 10.794 1.00 91.19 189 ARG A C 1
ATOM 1556 O O . ARG A 1 189 ? 4.245 1.310 11.855 1.00 91.19 189 ARG A O 1
ATOM 1563 N N . ASP A 1 190 ? 5.348 2.649 10.404 1.00 92.25 190 ASP A N 1
ATOM 1564 C CA . ASP A 1 190 ? 5.276 3.874 11.200 1.00 92.25 190 ASP A CA 1
ATOM 1565 C C . ASP A 1 190 ? 3.846 4.414 11.223 1.00 92.25 190 ASP A C 1
ATOM 1567 O O . ASP A 1 190 ? 3.301 4.696 12.294 1.00 92.25 190 ASP A O 1
ATOM 1571 N N . ASP A 1 191 ? 3.186 4.433 10.065 1.00 92.88 191 ASP A N 1
ATOM 1572 C CA . ASP A 1 191 ? 1.779 4.810 9.951 1.00 92.88 191 ASP A CA 1
ATOM 1573 C C . ASP A 1 191 ? 0.862 3.873 10.737 1.00 92.88 191 ASP A C 1
ATOM 1575 O O . ASP A 1 191 ? -0.043 4.323 11.444 1.00 92.88 191 ASP A O 1
ATOM 1579 N N . PHE A 1 192 ? 1.110 2.566 10.659 1.00 93.69 192 PHE A N 1
ATOM 1580 C CA . PHE A 1 192 ? 0.376 1.562 11.417 1.00 93.69 192 PHE A CA 1
ATOM 1581 C C . PHE A 1 192 ? 0.554 1.756 12.926 1.00 93.69 192 PHE A C 1
ATOM 1583 O O . PHE A 1 192 ? -0.427 1.733 13.674 1.00 93.69 192 PHE A O 1
ATOM 1590 N N . ALA A 1 193 ? 1.791 1.962 13.386 1.00 94.25 193 ALA A N 1
ATOM 1591 C CA . ALA A 1 193 ? 2.082 2.193 14.796 1.00 94.25 193 ALA A CA 1
ATOM 1592 C C . ALA A 1 193 ? 1.388 3.464 15.307 1.00 94.25 193 ALA A C 1
ATOM 1594 O O . ALA A 1 193 ? 0.716 3.423 16.341 1.00 94.25 193 ALA A O 1
ATOM 1595 N N . ALA A 1 194 ? 1.475 4.562 14.554 1.00 94.12 194 ALA A N 1
ATOM 1596 C CA . ALA A 1 194 ? 0.819 5.818 14.890 1.00 94.12 194 ALA A CA 1
ATOM 1597 C C . ALA A 1 194 ? -0.711 5.676 14.922 1.00 94.12 194 ALA A C 1
ATOM 1599 O O . ALA A 1 194 ? -1.354 6.108 15.881 1.00 94.12 194 ALA A O 1
ATOM 1600 N N . ALA A 1 195 ? -1.302 5.013 13.923 1.00 95.38 195 ALA A N 1
ATOM 1601 C CA . ALA A 1 195 ? -2.743 4.787 13.864 1.00 95.38 195 ALA A CA 1
ATOM 1602 C C . ALA A 1 195 ? -3.243 3.901 15.011 1.00 95.38 195 ALA A C 1
ATOM 1604 O O . ALA A 1 195 ? -4.307 4.153 15.583 1.00 95.38 195 ALA A O 1
ATOM 1605 N N . ARG A 1 196 ? -2.470 2.879 15.394 1.00 95.12 196 ARG A N 1
ATOM 1606 C CA . ARG A 1 196 ? -2.777 2.018 16.541 1.00 95.12 196 ARG A CA 1
ATOM 1607 C C . ARG A 1 196 ? -2.833 2.816 17.842 1.00 95.12 196 ARG A C 1
ATOM 1609 O O . ARG A 1 196 ? -3.798 2.674 18.589 1.00 95.12 196 ARG A O 1
ATOM 1616 N N . VAL A 1 197 ? -1.837 3.668 18.088 1.00 95.88 197 VAL A N 1
ATOM 1617 C CA . VAL A 1 197 ? -1.806 4.541 19.272 1.00 95.88 197 VAL A CA 1
ATOM 1618 C C . VAL A 1 197 ? -2.989 5.511 19.249 1.00 95.88 197 VAL A C 1
ATOM 1620 O O . VAL A 1 197 ? -3.746 5.581 20.213 1.00 95.88 197 VAL A O 1
ATOM 1623 N N . ALA A 1 198 ? -3.213 6.201 18.129 1.00 96.88 198 ALA A N 1
ATOM 1624 C CA . ALA A 1 198 ? -4.260 7.216 18.008 1.00 96.88 198 ALA A CA 1
ATOM 1625 C C . ALA A 1 198 ? -5.693 6.653 18.075 1.00 96.88 198 ALA A C 1
ATOM 1627 O O . ALA A 1 198 ? -6.627 7.363 18.463 1.00 96.88 198 ALA A O 1
ATOM 1628 N N . SER A 1 199 ? -5.896 5.398 17.673 1.00 96.19 199 SER A N 1
ATOM 1629 C CA . SER A 1 199 ? -7.198 4.722 17.744 1.00 96.19 199 SER A CA 1
ATOM 1630 C C . SER A 1 199 ? -7.472 4.057 19.092 1.00 96.19 199 SER A C 1
ATOM 1632 O O . SER A 1 199 ? -8.619 3.707 19.352 1.00 96.19 199 SER A O 1
ATOM 1634 N N . GLY A 1 200 ? -6.453 3.883 19.942 1.00 94.62 200 GLY A N 1
ATOM 1635 C CA . GLY A 1 200 ? -6.566 3.104 21.176 1.00 94.62 200 GLY A CA 1
ATOM 1636 C C . GLY A 1 200 ? -6.685 1.595 20.933 1.00 94.62 200 GLY A C 1
ATOM 1637 O O . GLY A 1 200 ? -7.178 0.868 21.794 1.00 94.62 200 GLY A O 1
ATOM 1638 N N . PHE A 1 201 ? -6.266 1.100 19.762 1.00 93.81 201 PHE A N 1
ATOM 1639 C CA . PHE A 1 201 ? -6.399 -0.313 19.417 1.00 93.81 201 PHE A CA 1
ATOM 1640 C C . PHE A 1 201 ? -5.494 -1.207 20.284 1.00 93.81 201 PHE A C 1
ATOM 1642 O O . PHE A 1 201 ? -4.262 -1.196 20.172 1.00 93.81 201 PHE A O 1
ATOM 1649 N N . ALA A 1 202 ? -6.129 -2.043 21.107 1.00 91.19 202 ALA A N 1
ATOM 1650 C CA . ALA A 1 202 ? -5.472 -2.957 22.043 1.00 91.19 202 ALA A CA 1
ATOM 1651 C C . ALA A 1 202 ? -5.461 -4.431 21.587 1.00 91.19 202 ALA A C 1
ATOM 1653 O O . ALA A 1 202 ? -4.966 -5.291 22.313 1.00 91.19 202 ALA A O 1
ATOM 1654 N N . GLY A 1 203 ? -5.993 -4.741 20.400 1.00 91.25 203 GLY A N 1
ATOM 1655 C CA . GLY A 1 203 ? -6.041 -6.109 19.886 1.00 91.25 203 GLY A CA 1
ATOM 1656 C C . GLY A 1 203 ? -4.670 -6.677 19.495 1.00 91.25 203 GLY A C 1
ATOM 1657 O O . GLY A 1 203 ? -3.656 -5.975 19.418 1.00 91.25 203 GLY A O 1
ATOM 1658 N N . GLN A 1 204 ? -4.649 -7.981 19.225 1.00 95.38 204 GLN A N 1
ATOM 1659 C CA . GLN A 1 204 ? -3.464 -8.704 18.782 1.00 95.38 204 GLN A CA 1
ATOM 1660 C C . GLN A 1 204 ? -3.147 -8.376 17.320 1.00 95.38 204 GLN A C 1
ATOM 1662 O O . GLN A 1 204 ? -4.025 -8.414 16.458 1.00 95.38 204 GLN A O 1
ATOM 1667 N N . VAL A 1 205 ? -1.871 -8.115 17.034 1.00 94.31 205 VAL A N 1
ATOM 1668 C CA . VAL A 1 205 ? -1.359 -7.967 15.666 1.00 94.31 205 VAL A CA 1
ATOM 1669 C C . VAL A 1 205 ? -0.681 -9.270 15.257 1.00 94.31 205 VAL A C 1
ATOM 1671 O O . VAL A 1 205 ? 0.247 -9.716 15.930 1.00 94.31 205 VAL A O 1
ATOM 1674 N N . ILE A 1 206 ? -1.144 -9.876 14.167 1.00 94.50 206 ILE A N 1
ATOM 1675 C CA . ILE A 1 206 ? -0.648 -11.147 13.635 1.00 94.50 206 ILE A CA 1
ATOM 1676 C C . ILE A 1 206 ? -0.006 -10.863 12.279 1.00 94.50 206 ILE A C 1
ATOM 1678 O O . ILE A 1 206 ? -0.653 -10.316 11.391 1.00 94.50 206 ILE A O 1
ATOM 1682 N N . ARG A 1 207 ? 1.271 -11.209 12.118 1.00 89.62 207 ARG A N 1
ATOM 1683 C CA . ARG A 1 207 ? 1.983 -11.075 10.841 1.00 89.62 207 ARG A CA 1
ATOM 1684 C C . ARG A 1 207 ? 1.916 -12.408 10.102 1.00 89.62 207 ARG A C 1
ATOM 1686 O O . ARG A 1 207 ? 2.201 -13.430 10.723 1.00 89.62 207 ARG A O 1
ATOM 1693 N N . LEU A 1 208 ? 1.508 -12.369 8.836 1.00 83.88 208 LEU A N 1
ATOM 1694 C CA . LEU A 1 208 ? 1.416 -13.521 7.938 1.00 83.88 208 LEU A CA 1
ATOM 1695 C C . LEU A 1 208 ? 2.501 -13.449 6.863 1.00 83.88 208 LEU A C 1
ATOM 1697 O O . LEU A 1 208 ? 2.831 -12.313 6.442 1.00 83.88 208 LEU A O 1
#